Protein AF-A0AAP0BF00-F1 (afdb_monomer_lite)

Sequence (310 aa):
MTESSSHAECGDAAGESGDDALKCLSFFRDHPQDGELEIQQLDEEVCALRVTIQDLLSQSAELDHKRSDLSHESHLLHSMINDKRGRVTVQKLIEFQEQLKDLERRESGLESKLLICEEEFSNLSGSKSGSVDLDIHLSDSINKFHSLKMKLSAKMRASFSLRCQLNDAPVQTELIQYEKRFSELYAQIQEKHRLTRRYYATYNALLEIKELMLKEASLLNSINLQFKDAMTTPSGQSKLLDTMEVILKGTKQKLEKTKQDLLVEQKVLNSFEEKHAIEVAAERHFPILLKTFQDACAEYDRLREVTLST

Structure (mmCIF, N/CA/C/O backbone):
data_AF-A0AAP0BF00-F1
#
_entry.id   AF-A0AAP0BF00-F1
#
loop_
_atom_site.group_PDB
_atom_site.id
_atom_site.type_symbol
_atom_site.label_atom_id
_atom_site.label_alt_id
_atom_site.label_comp_id
_atom_site.label_asym_id
_atom_site.label_entity_id
_atom_site.label_seq_id
_atom_site.pdbx_PDB_ins_code
_atom_site.Cartn_x
_atom_site.Cartn_y
_atom_site.Cartn_z
_atom_site.occupancy
_atom_site.B_iso_or_equiv
_atom_site.auth_seq_id
_atom_site.auth_comp_id
_atom_site.auth_asym_id
_atom_site.auth_atom_id
_atom_site.pdbx_PDB_model_num
ATOM 1 N N . MET A 1 1 ? -39.448 -40.016 -36.104 1.00 42.81 1 MET A N 1
ATOM 2 C CA . MET A 1 1 ? -39.544 -40.970 -34.978 1.00 42.81 1 MET A CA 1
ATOM 3 C C . MET A 1 1 ? -38.127 -41.111 -34.454 1.00 42.81 1 MET A C 1
ATOM 5 O O . MET A 1 1 ? -37.321 -41.701 -35.147 1.00 42.81 1 MET A O 1
ATOM 9 N N . THR A 1 2 ? -37.692 -40.413 -33.416 1.00 39.28 2 THR A N 1
ATOM 10 C CA . THR A 1 2 ? -38.268 -40.300 -32.070 1.00 39.28 2 THR A CA 1
ATOM 11 C C . THR A 1 2 ? -37.933 -38.938 -31.454 1.00 39.28 2 THR A C 1
ATOM 13 O O . THR A 1 2 ? -36.799 -38.478 -31.550 1.00 39.28 2 THR A O 1
ATOM 16 N N . GLU A 1 3 ? -38.938 -38.315 -30.843 1.00 37.38 3 GLU A N 1
ATOM 17 C CA . GLU A 1 3 ? -38.839 -37.115 -30.008 1.00 37.38 3 GLU A CA 1
ATOM 18 C C . GLU A 1 3 ? -38.275 -37.475 -28.627 1.00 37.38 3 GLU A C 1
ATOM 20 O O . GLU A 1 3 ? -38.643 -38.509 -28.070 1.00 37.38 3 GLU A O 1
ATOM 25 N N . SER A 1 4 ? -37.460 -36.589 -28.051 1.00 42.53 4 SER A N 1
ATOM 26 C CA . SER A 1 4 ? -37.195 -36.555 -26.610 1.00 42.53 4 SER A CA 1
ATOM 27 C C . SER A 1 4 ? -37.362 -35.122 -26.119 1.00 42.53 4 SER A C 1
ATOM 29 O O . SER A 1 4 ? -36.574 -34.235 -26.439 1.00 42.53 4 SER A O 1
ATOM 31 N N . SER A 1 5 ? -38.450 -34.932 -25.380 1.00 41.47 5 SER A N 1
ATOM 32 C CA . SER A 1 5 ? -38.837 -33.741 -24.633 1.00 41.47 5 SER A CA 1
ATOM 33 C C . SER A 1 5 ? -38.096 -33.705 -23.294 1.00 41.47 5 SER A C 1
ATOM 35 O O . SER A 1 5 ? -38.047 -34.718 -22.596 1.00 41.47 5 SER A O 1
ATOM 37 N N . SER A 1 6 ? -37.572 -32.544 -22.904 1.00 41.97 6 SER A N 1
ATOM 38 C CA . SER A 1 6 ? -37.281 -32.247 -21.499 1.00 41.97 6 SER A CA 1
ATOM 39 C C . SER A 1 6 ? -37.532 -30.767 -21.217 1.00 41.97 6 SER A C 1
ATOM 41 O O . SER A 1 6 ? -36.741 -29.899 -21.586 1.00 41.97 6 SER A O 1
ATOM 43 N N . HIS A 1 7 ? -38.673 -30.518 -20.577 1.00 38.72 7 HIS A N 1
ATOM 44 C CA . HIS A 1 7 ? -39.034 -29.289 -19.880 1.00 38.72 7 HIS A CA 1
ATOM 45 C C . HIS A 1 7 ? -37.962 -28.910 -18.847 1.00 38.72 7 HIS A C 1
ATOM 47 O O . HIS A 1 7 ? -37.565 -29.751 -18.044 1.00 38.72 7 HIS A O 1
ATOM 53 N N . ALA A 1 8 ? -37.570 -27.636 -18.818 1.00 38.69 8 ALA A N 1
ATOM 54 C CA . ALA A 1 8 ? -36.942 -27.011 -17.659 1.00 38.69 8 ALA A CA 1
ATOM 55 C C . ALA A 1 8 ? -37.862 -25.882 -17.174 1.00 38.69 8 ALA A C 1
ATOM 57 O O . ALA A 1 8 ? -38.206 -24.979 -17.938 1.00 38.69 8 ALA A O 1
ATOM 58 N N . GLU A 1 9 ? -38.311 -26.001 -15.927 1.00 36.69 9 GLU A N 1
ATOM 59 C CA . GLU A 1 9 ? -39.084 -25.002 -15.194 1.00 36.69 9 GLU A CA 1
ATOM 60 C C . GLU A 1 9 ? -38.272 -23.714 -15.013 1.00 36.69 9 GLU A C 1
ATOM 62 O O . GLU A 1 9 ? -37.107 -23.739 -14.617 1.00 36.69 9 GLU A O 1
ATOM 67 N N . CYS A 1 10 ? -38.909 -22.578 -15.295 1.00 33.94 10 CYS A N 1
ATOM 68 C CA . CYS A 1 10 ? -38.402 -21.249 -14.987 1.00 33.94 10 CYS A CA 1
ATOM 69 C C . CYS A 1 10 ? -38.924 -20.863 -13.596 1.00 33.94 10 CYS A C 1
ATOM 71 O O . CYS A 1 10 ? -40.126 -20.674 -13.419 1.00 33.94 10 CYS A O 1
ATOM 73 N N . GLY A 1 11 ? -38.030 -20.822 -12.606 1.00 39.00 11 GLY A N 1
ATOM 74 C CA . GLY A 1 11 ? -38.319 -20.334 -11.259 1.00 39.00 11 GLY A CA 1
ATOM 75 C C . GLY A 1 11 ? -38.151 -18.818 -11.185 1.00 39.00 11 GLY A C 1
ATOM 76 O O . GLY A 1 11 ? -37.065 -18.300 -11.437 1.00 39.00 11 GLY A O 1
ATOM 77 N N . ASP A 1 12 ? -39.243 -18.140 -10.842 1.00 43.09 12 ASP A N 1
ATOM 78 C CA . ASP A 1 12 ? -39.348 -16.708 -10.563 1.00 43.09 12 ASP A CA 1
ATOM 79 C C . ASP A 1 12 ? -38.448 -16.300 -9.381 1.00 43.09 12 ASP A C 1
ATOM 81 O O . ASP A 1 12 ? -38.603 -16.801 -8.267 1.00 43.09 12 ASP A O 1
ATOM 85 N N . ALA A 1 13 ? -37.534 -15.355 -9.608 1.00 41.66 13 ALA A N 1
ATOM 86 C CA . ALA A 1 13 ? -36.727 -14.704 -8.574 1.00 41.66 13 ALA A CA 1
ATOM 87 C C . ALA A 1 13 ? -36.765 -13.179 -8.769 1.00 41.66 13 ALA A C 1
ATOM 89 O O . ALA A 1 13 ? -35.751 -12.522 -8.984 1.00 41.66 13 ALA A O 1
ATOM 90 N N . ALA A 1 14 ? -37.970 -12.611 -8.730 1.00 43.84 14 ALA A N 1
ATOM 91 C CA . ALA A 1 14 ? -38.208 -11.171 -8.755 1.00 43.84 14 ALA A CA 1
ATOM 92 C C . ALA A 1 14 ? -38.974 -10.761 -7.486 1.00 43.84 14 ALA A C 1
ATOM 94 O O . ALA A 1 14 ? -40.157 -10.441 -7.540 1.00 43.84 14 ALA A O 1
ATOM 95 N N . GLY A 1 15 ? -38.321 -10.838 -6.321 1.00 47.47 15 GLY A N 1
ATOM 96 C CA . GLY A 1 15 ? -38.974 -10.550 -5.034 1.00 47.47 15 GLY A CA 1
ATOM 97 C C . GLY A 1 15 ? -38.166 -9.733 -4.024 1.00 47.47 15 GLY A C 1
ATOM 98 O O . GLY A 1 15 ? -38.766 -9.021 -3.227 1.00 47.47 15 GLY A O 1
ATOM 99 N N . GLU A 1 16 ? -36.832 -9.768 -4.052 1.00 45.31 16 GLU A N 1
ATOM 100 C CA . GLU A 1 16 ? -36.037 -9.258 -2.915 1.00 45.31 16 GLU A CA 1
ATOM 101 C C . GLU A 1 16 ? -35.351 -7.903 -3.153 1.00 45.31 16 GLU A C 1
ATOM 103 O O . GLU A 1 16 ? -34.872 -7.280 -2.213 1.00 45.31 16 GLU A O 1
ATOM 108 N N . SER A 1 17 ? -35.369 -7.365 -4.376 1.00 51.03 17 SER A N 1
ATOM 109 C CA . SER A 1 17 ? -34.645 -6.116 -4.677 1.00 51.03 17 SER A CA 1
ATOM 110 C C . SER A 1 17 ? -35.305 -4.842 -4.118 1.00 51.03 17 SER A C 1
ATOM 112 O O . SER A 1 17 ? -34.665 -3.791 -4.099 1.00 51.03 17 SER A O 1
ATOM 114 N N . GLY A 1 18 ? -36.578 -4.894 -3.708 1.00 50.59 18 GLY A N 1
ATOM 115 C CA . GLY A 1 18 ? -37.332 -3.711 -3.266 1.00 50.59 18 GLY A CA 1
ATOM 116 C C . GLY A 1 18 ? -37.158 -3.353 -1.786 1.00 50.59 18 GLY A C 1
ATOM 117 O O . GLY A 1 18 ? -37.251 -2.179 -1.428 1.00 50.59 18 GLY A O 1
ATOM 118 N N . ASP A 1 19 ? -36.887 -4.343 -0.932 1.00 50.69 19 ASP A N 1
ATOM 119 C CA . ASP A 1 19 ? -36.910 -4.178 0.530 1.00 50.69 19 ASP A CA 1
ATOM 120 C C . ASP A 1 19 ? -35.568 -3.653 1.080 1.00 50.69 19 ASP A C 1
ATOM 122 O O . ASP A 1 19 ? -35.532 -2.839 2.006 1.00 50.69 19 ASP A O 1
ATOM 126 N N . ASP A 1 20 ? -34.455 -4.000 0.426 1.00 53.00 20 ASP A N 1
ATOM 127 C CA . ASP A 1 20 ? -33.124 -3.472 0.754 1.00 53.00 20 ASP A CA 1
ATOM 128 C C . ASP A 1 20 ? -32.965 -1.992 0.370 1.00 53.00 20 ASP A C 1
ATOM 130 O O . ASP A 1 20 ? -32.358 -1.212 1.110 1.00 53.00 20 ASP A O 1
ATOM 134 N N . ALA A 1 21 ? -33.597 -1.558 -0.726 1.00 52.75 21 ALA A N 1
ATOM 135 C CA . ALA A 1 21 ? -33.625 -0.147 -1.113 1.00 52.75 21 ALA A CA 1
ATOM 136 C C . ALA A 1 21 ? -34.401 0.711 -0.094 1.00 52.75 21 ALA A C 1
ATOM 138 O O . ALA A 1 21 ? -33.984 1.825 0.239 1.00 52.75 21 ALA A O 1
ATOM 139 N N . LEU A 1 22 ? -35.502 0.181 0.455 1.00 53.78 22 LEU A N 1
ATOM 140 C CA . LEU A 1 22 ? -36.297 0.842 1.495 1.00 53.78 22 LEU A CA 1
ATOM 141 C C . LEU A 1 22 ? -35.562 0.902 2.843 1.00 53.78 22 LEU A C 1
ATOM 143 O O . LEU A 1 22 ? -35.654 1.913 3.544 1.00 53.78 22 LEU A O 1
ATOM 147 N N . LYS A 1 23 ? -34.772 -0.125 3.176 1.00 58.25 23 LYS A N 1
ATOM 148 C CA . LYS A 1 23 ? -33.901 -0.139 4.361 1.00 58.25 23 LYS A CA 1
ATOM 149 C C . LYS A 1 23 ? -32.783 0.895 4.279 1.00 58.25 23 LYS A C 1
ATOM 151 O O . LYS A 1 23 ? -32.603 1.651 5.236 1.00 58.25 23 LYS A O 1
ATOM 156 N N . CYS A 1 24 ? -32.106 1.011 3.137 1.00 54.94 24 CYS A N 1
ATOM 157 C CA . CYS A 1 24 ? -31.119 2.071 2.910 1.00 54.94 24 CYS A CA 1
ATOM 158 C C . CYS A 1 24 ? -31.743 3.468 3.050 1.00 54.94 24 CYS A C 1
ATOM 160 O O . CYS A 1 24 ? -31.195 4.321 3.745 1.00 54.94 24 CYS A O 1
ATOM 162 N N . LEU A 1 25 ? -32.932 3.689 2.479 1.00 52.59 25 LEU A N 1
ATOM 163 C CA . LEU A 1 25 ? -33.640 4.972 2.581 1.00 52.59 25 LEU A CA 1
ATOM 164 C C . LEU A 1 25 ? -34.097 5.318 4.010 1.00 52.59 25 LEU A C 1
ATOM 166 O O . LEU A 1 25 ? -34.260 6.498 4.327 1.00 52.59 25 LEU A O 1
ATOM 170 N N . SER A 1 26 ? -34.318 4.319 4.871 1.00 52.81 26 SER A N 1
ATOM 171 C CA . SER A 1 26 ? -34.651 4.533 6.287 1.00 52.81 26 SER A CA 1
ATOM 172 C C . SER A 1 26 ? -33.432 4.902 7.141 1.00 52.81 26 SER A C 1
ATOM 174 O O . SER A 1 26 ? -33.551 5.735 8.031 1.00 52.81 26 SER A O 1
ATOM 176 N N . PHE A 1 27 ? -32.245 4.386 6.808 1.00 53.31 27 PHE A N 1
ATOM 177 C CA . PHE A 1 27 ? -30.992 4.700 7.505 1.00 53.31 27 PHE A CA 1
ATOM 178 C C . PHE A 1 27 ? -30.530 6.148 7.262 1.00 53.31 27 PHE A C 1
ATOM 180 O O . PHE A 1 27 ? -30.177 6.856 8.203 1.00 53.31 27 PHE A O 1
ATOM 187 N N . PHE A 1 28 ? -30.651 6.643 6.024 1.00 48.94 28 PHE A N 1
ATOM 188 C CA . PHE A 1 28 ? -30.359 8.048 5.691 1.00 48.94 28 PHE A CA 1
ATOM 189 C C . PHE A 1 28 ? -31.325 9.056 6.339 1.00 48.94 28 PHE A C 1
ATOM 191 O O . PHE A 1 28 ? -31.022 10.245 6.413 1.00 48.94 28 PHE A O 1
ATOM 198 N N . ARG A 1 29 ? -32.491 8.600 6.818 1.00 53.12 29 ARG A N 1
ATOM 199 C CA . ARG A 1 29 ? -33.514 9.453 7.441 1.00 53.12 29 ARG A CA 1
ATOM 200 C C . ARG A 1 29 ? -33.214 9.787 8.904 1.00 53.12 29 ARG A C 1
ATOM 202 O O . ARG A 1 29 ? -33.619 10.853 9.358 1.00 53.12 29 ARG A O 1
ATOM 209 N N . ASP A 1 30 ? -32.503 8.907 9.611 1.00 51.78 30 ASP A N 1
ATOM 210 C CA . ASP A 1 30 ? -32.262 9.031 11.053 1.00 51.78 30 ASP A CA 1
ATOM 211 C C . ASP A 1 30 ? -30.901 9.676 11.393 1.00 51.78 30 ASP A C 1
ATOM 213 O O . ASP A 1 30 ? -30.758 10.243 12.479 1.00 51.78 30 ASP A O 1
ATOM 217 N N . HIS A 1 31 ? -29.926 9.678 10.469 1.00 51.06 31 HIS A N 1
ATOM 218 C CA . HIS A 1 31 ? -28.601 10.317 10.615 1.00 51.06 31 HIS A CA 1
ATOM 219 C C . HIS A 1 31 ? -28.195 11.125 9.361 1.00 51.06 31 HIS A C 1
ATOM 221 O O . HIS A 1 31 ? -27.301 10.720 8.619 1.00 51.06 31 HIS A O 1
ATOM 227 N N . PRO A 1 32 ? -28.824 12.289 9.109 1.00 52.56 32 PRO A N 1
ATOM 228 C CA . PRO A 1 32 ? -28.557 13.080 7.905 1.00 52.56 32 PRO A CA 1
ATOM 229 C C . PRO A 1 32 ? -27.140 13.679 7.870 1.00 52.56 32 PRO A C 1
ATOM 231 O O . PRO A 1 32 ? -26.574 13.809 6.796 1.00 52.56 32 PRO A O 1
ATOM 234 N N . GLN A 1 33 ? -26.537 13.989 9.025 1.00 53.41 33 GLN A N 1
ATOM 235 C CA . GLN A 1 33 ? -25.236 14.676 9.099 1.00 53.41 33 GLN A CA 1
ATOM 236 C C . GLN A 1 33 ? -24.023 13.762 8.854 1.00 53.41 33 GLN A C 1
ATOM 238 O O . GLN A 1 33 ? -23.069 14.204 8.222 1.00 53.41 33 GLN A O 1
ATOM 243 N N . ASP A 1 34 ? -24.059 12.504 9.309 1.00 51.34 34 ASP A N 1
ATOM 244 C CA . ASP A 1 34 ? -22.964 11.543 9.076 1.00 51.34 34 ASP A CA 1
ATOM 245 C C . ASP A 1 34 ? -23.013 10.977 7.648 1.00 51.34 34 ASP A C 1
ATOM 247 O O . ASP A 1 34 ? -21.979 10.860 6.996 1.00 51.34 34 ASP A O 1
ATOM 251 N N . GLY A 1 35 ? -24.216 10.726 7.114 1.00 54.41 35 GLY A N 1
ATOM 252 C CA . GLY A 1 35 ? -24.390 10.325 5.716 1.00 54.41 35 GLY A CA 1
ATOM 253 C C . GLY A 1 35 ? -24.013 11.431 4.726 1.00 54.41 35 GLY A C 1
ATOM 254 O O . GLY A 1 35 ? -23.414 11.141 3.696 1.00 54.41 35 GLY A O 1
ATOM 255 N N . GLU A 1 36 ? -24.305 12.701 5.032 1.00 59.22 36 GLU A N 1
ATOM 256 C CA . GLU A 1 36 ? -23.878 13.839 4.202 1.00 59.22 36 GLU A CA 1
ATOM 257 C C . GLU A 1 36 ? -22.354 14.014 4.181 1.00 59.22 36 GLU A C 1
ATOM 259 O O . GLU A 1 36 ? -21.808 14.322 3.124 1.00 59.22 36 GLU A O 1
ATOM 264 N N . LEU A 1 37 ? -21.660 13.786 5.303 1.00 61.06 37 LEU A N 1
ATOM 265 C CA . LEU A 1 37 ? -20.198 13.901 5.373 1.00 61.06 37 LEU A CA 1
ATOM 266 C C . LEU A 1 37 ? -19.488 12.783 4.600 1.00 61.06 37 LEU A C 1
ATOM 268 O O . LEU A 1 37 ? -18.504 13.033 3.907 1.00 61.06 37 LEU A O 1
ATOM 272 N N . GLU A 1 38 ? -19.993 11.556 4.705 1.00 66.62 38 GLU A N 1
ATOM 273 C CA . GLU A 1 38 ? -19.425 10.384 4.033 1.00 66.62 38 GLU A CA 1
ATOM 274 C C . GLU A 1 38 ? -19.719 10.412 2.523 1.00 66.62 38 GLU A C 1
ATOM 276 O O . GLU A 1 38 ? -18.852 10.094 1.709 1.00 66.62 38 GLU A O 1
ATOM 281 N N . ILE A 1 39 ? -20.899 10.913 2.130 1.00 69.88 39 ILE A N 1
ATOM 282 C CA . ILE A 1 39 ? -21.216 11.225 0.730 1.00 69.88 39 ILE A CA 1
ATOM 283 C C . ILE A 1 39 ? -20.311 12.348 0.212 1.00 69.88 39 ILE A C 1
ATOM 285 O O . ILE A 1 39 ? -19.789 12.213 -0.887 1.00 69.88 39 ILE A O 1
ATOM 289 N N . GLN A 1 40 ? -20.072 13.420 0.976 1.00 72.50 40 GLN A N 1
ATOM 290 C CA . GLN A 1 40 ? -19.173 14.506 0.558 1.00 72.50 40 GLN A CA 1
ATOM 291 C C . GLN A 1 40 ? -17.727 14.035 0.366 1.00 72.50 40 GLN A C 1
ATOM 293 O O . GLN A 1 40 ? -17.093 14.426 -0.611 1.00 72.50 40 GLN A O 1
ATOM 298 N N . GLN A 1 41 ? -17.219 13.170 1.247 1.00 77.19 41 GLN A N 1
ATOM 299 C CA . GLN A 1 41 ? -15.877 12.596 1.108 1.00 77.19 41 GLN A CA 1
ATOM 300 C C . GLN A 1 41 ? -15.766 11.676 -0.110 1.00 77.19 41 GLN A C 1
ATOM 302 O O . GLN A 1 41 ? -14.806 11.778 -0.873 1.00 77.19 41 GLN A O 1
ATOM 307 N N . LEU A 1 42 ? -16.763 10.817 -0.340 1.00 78.62 42 LEU A N 1
ATOM 308 C CA . LEU A 1 42 ? -16.808 9.974 -1.535 1.00 78.62 42 LEU A CA 1
ATOM 309 C C . LEU A 1 42 ? -16.940 10.805 -2.818 1.00 78.62 42 LEU A C 1
ATOM 311 O O . LEU A 1 42 ? -16.323 10.465 -3.825 1.00 78.62 42 LEU A O 1
ATOM 315 N N . ASP A 1 43 ? -17.699 11.901 -2.798 1.00 80.69 43 ASP A N 1
ATOM 316 C CA . ASP A 1 43 ? -17.869 12.774 -3.963 1.00 80.69 43 ASP A CA 1
ATOM 317 C C . ASP A 1 43 ? -16.589 13.578 -4.260 1.00 80.69 43 ASP A C 1
ATOM 319 O O . ASP A 1 43 ? -16.223 13.749 -5.427 1.00 80.69 43 ASP A O 1
ATOM 323 N N . GLU A 1 44 ? -15.839 13.985 -3.227 1.00 85.12 44 GLU A N 1
ATOM 324 C CA . GLU A 1 44 ? -14.492 14.556 -3.367 1.00 85.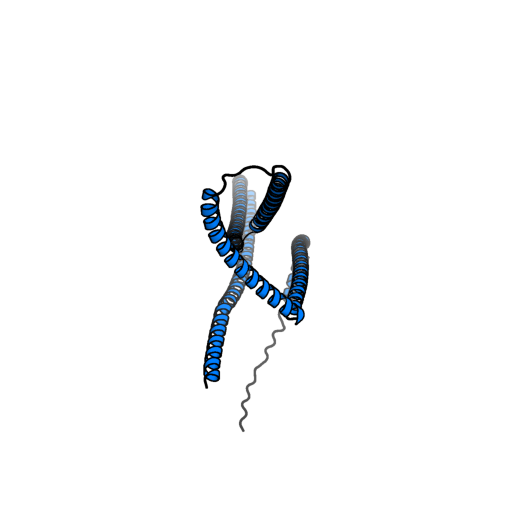12 44 GLU A CA 1
ATOM 325 C C . GLU A 1 44 ? -13.495 13.543 -3.945 1.00 85.12 44 GLU A C 1
ATOM 327 O O . GLU A 1 44 ? -12.762 13.874 -4.882 1.00 85.12 44 GLU A O 1
ATOM 332 N N . GLU A 1 45 ? -13.488 12.298 -3.459 1.00 85.12 45 GLU A N 1
ATOM 333 C CA . GLU A 1 45 ? -12.617 11.240 -3.985 1.00 85.12 45 GLU A CA 1
ATOM 334 C C . GLU A 1 45 ? -12.965 10.876 -5.434 1.00 85.12 45 GLU A C 1
ATOM 336 O O . GLU A 1 45 ? -12.073 10.749 -6.278 1.00 85.12 45 GLU A O 1
ATOM 341 N N . VAL A 1 46 ? -14.254 10.772 -5.765 1.00 88.00 46 VAL A N 1
ATOM 342 C CA . VAL A 1 46 ? -14.729 10.525 -7.134 1.00 88.00 46 VAL A CA 1
ATOM 343 C C . VAL A 1 46 ? -14.397 11.704 -8.048 1.00 88.00 46 VAL A C 1
ATOM 345 O O . VAL A 1 46 ? -14.011 11.489 -9.199 1.00 88.00 46 VAL A O 1
ATOM 348 N N . CYS A 1 47 ? -14.494 12.946 -7.568 1.00 89.94 47 CYS A N 1
ATOM 349 C CA . CYS A 1 47 ? -14.058 14.119 -8.324 1.00 89.94 47 CYS A CA 1
ATOM 350 C C . CYS A 1 47 ? -12.543 14.108 -8.566 1.00 89.94 47 CYS A C 1
ATOM 352 O O . CYS A 1 47 ? -12.111 14.337 -9.697 1.00 89.94 47 CYS A O 1
ATOM 354 N N . ALA A 1 48 ? -11.736 13.769 -7.558 1.00 88.00 48 ALA A N 1
ATOM 355 C CA . ALA A 1 48 ? -10.284 13.667 -7.688 1.00 88.00 48 ALA A CA 1
ATOM 356 C C . ALA A 1 48 ? -9.863 12.555 -8.668 1.00 88.00 48 ALA A C 1
ATOM 358 O O . ALA A 1 48 ? -9.021 12.771 -9.547 1.00 88.00 48 ALA A O 1
ATOM 359 N N . LEU A 1 49 ? -10.494 11.380 -8.586 1.00 88.38 49 LEU A N 1
ATOM 360 C CA . LEU A 1 49 ? -10.292 10.276 -9.529 1.00 88.38 49 LEU A CA 1
ATOM 361 C C . LEU A 1 49 ? -10.722 10.654 -10.948 1.00 88.38 49 LEU A C 1
ATOM 363 O O . LEU A 1 49 ? -10.007 10.351 -11.900 1.00 88.38 49 LEU A O 1
ATOM 367 N N . ARG A 1 50 ? -11.844 11.363 -11.109 1.00 94.12 50 ARG A N 1
ATOM 368 C CA . ARG A 1 50 ? -12.331 11.827 -12.417 1.00 94.12 50 ARG A CA 1
ATOM 369 C C . ARG A 1 50 ? -11.359 12.798 -13.079 1.00 94.12 50 ARG A C 1
ATOM 371 O O . ARG A 1 50 ? -11.098 12.651 -14.268 1.00 94.12 50 A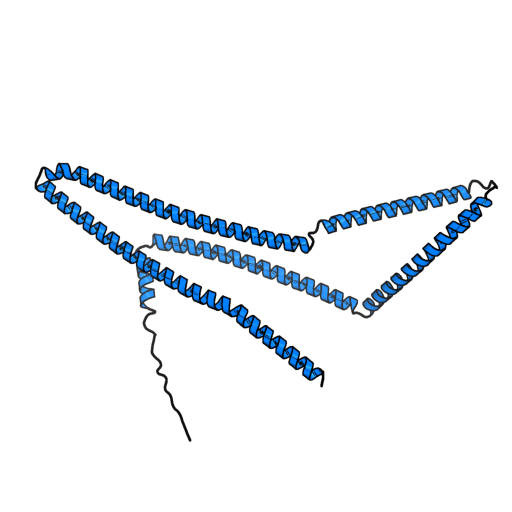RG A O 1
ATOM 378 N N . VAL A 1 51 ? -10.804 13.748 -12.323 1.00 92.75 51 VAL A N 1
ATOM 379 C CA . VAL A 1 51 ? -9.771 14.672 -12.825 1.00 92.75 51 VAL A CA 1
ATOM 380 C C . VAL A 1 51 ? -8.523 13.894 -13.237 1.00 92.75 51 VAL A C 1
ATOM 382 O O . VAL A 1 51 ? -8.023 14.080 -14.340 1.00 92.75 51 VAL A O 1
ATOM 385 N N . THR A 1 52 ? -8.088 12.940 -12.413 1.00 91.62 52 THR A N 1
ATOM 386 C CA . THR A 1 52 ? -6.911 12.111 -12.717 1.00 91.62 52 THR A CA 1
ATOM 387 C C . THR A 1 52 ? -7.116 11.266 -13.982 1.00 91.62 52 THR A C 1
ATOM 389 O O . THR A 1 52 ? -6.223 11.166 -14.820 1.00 91.62 52 THR A O 1
ATOM 392 N N . ILE A 1 53 ? -8.304 10.681 -14.164 1.00 89.25 53 ILE A N 1
ATOM 393 C CA . ILE A 1 53 ? -8.663 9.923 -15.372 1.00 89.25 53 ILE A CA 1
ATOM 394 C C . ILE A 1 53 ? -8.712 10.846 -16.598 1.00 89.25 53 ILE A C 1
ATOM 396 O O . ILE A 1 53 ? -8.221 10.468 -17.659 1.00 89.25 53 ILE A O 1
ATOM 400 N N . GLN A 1 54 ? -9.261 12.056 -16.466 1.00 93.69 54 GLN A N 1
ATOM 401 C CA . GLN A 1 54 ? -9.309 13.046 -17.546 1.00 93.69 54 GLN A CA 1
ATOM 402 C C . GLN A 1 54 ? -7.899 13.483 -17.982 1.00 93.69 54 GLN A C 1
ATOM 404 O O . GLN A 1 54 ? -7.635 13.599 -19.183 1.00 93.69 54 GLN A O 1
ATOM 409 N N . ASP A 1 55 ? -6.988 13.670 -17.027 1.00 91.88 55 ASP A N 1
ATOM 410 C CA . ASP A 1 55 ? -5.587 14.004 -17.291 1.00 91.88 55 ASP A CA 1
ATOM 411 C C . ASP A 1 55 ? -4.865 12.848 -17.995 1.00 91.88 55 ASP A C 1
ATOM 413 O O . ASP A 1 55 ? -4.210 13.060 -19.016 1.00 91.88 55 ASP A O 1
ATOM 417 N N . LEU A 1 56 ? -5.048 11.607 -17.525 1.00 91.44 56 LEU A N 1
ATOM 418 C CA . LEU A 1 56 ? -4.473 10.416 -18.161 1.00 91.44 56 LEU A CA 1
ATOM 419 C C . LEU A 1 56 ? -5.006 10.195 -19.585 1.00 91.44 56 LEU A C 1
ATOM 421 O O . LEU A 1 56 ? -4.236 9.849 -20.482 1.00 91.44 56 LEU A O 1
ATOM 425 N N . LEU A 1 57 ? -6.299 10.435 -19.822 1.00 93.56 57 LEU A N 1
ATOM 426 C CA . LEU A 1 57 ? -6.894 10.363 -21.160 1.00 93.56 57 LEU A CA 1
ATOM 427 C C . LEU A 1 57 ? -6.319 11.431 -22.096 1.00 93.56 57 LEU A C 1
ATOM 429 O O . LEU A 1 57 ? -6.000 11.130 -23.247 1.00 93.56 57 LEU A O 1
ATOM 433 N N . SER A 1 58 ? -6.138 12.656 -21.598 1.00 91.31 58 SER A N 1
ATOM 434 C CA . SER A 1 58 ? -5.532 13.750 -22.367 1.00 91.31 58 SER A CA 1
ATOM 435 C C . SER A 1 58 ? -4.077 13.427 -22.723 1.00 91.31 58 SER A C 1
ATOM 437 O O . SER A 1 58 ? -3.658 13.598 -23.867 1.00 91.31 58 SER A O 1
ATOM 439 N N . GLN A 1 59 ? -3.327 12.855 -21.779 1.00 93.62 59 GLN A N 1
ATOM 440 C CA . GLN A 1 59 ? -1.936 12.456 -21.981 1.00 93.62 59 GLN A CA 1
ATOM 441 C C . GLN A 1 59 ? -1.802 11.280 -22.966 1.00 93.62 59 GLN A C 1
ATOM 443 O O . GLN A 1 59 ? -0.906 11.280 -23.811 1.00 93.62 59 GLN A O 1
ATOM 448 N N . SER A 1 60 ? -2.720 10.308 -22.918 1.00 84.94 60 SER A N 1
ATOM 449 C CA . SER A 1 60 ? -2.782 9.216 -23.899 1.00 84.94 60 SER A CA 1
ATOM 450 C C . SER A 1 60 ? -3.066 9.742 -25.307 1.00 84.94 60 SER A C 1
ATOM 452 O O . SER A 1 60 ? -2.410 9.321 -26.258 1.00 84.94 60 SER A O 1
ATOM 454 N N . ALA A 1 61 ? -3.989 10.700 -25.447 1.00 93.50 61 ALA A N 1
ATOM 455 C CA . ALA A 1 61 ? -4.314 11.306 -26.737 1.00 93.50 61 ALA A CA 1
ATOM 456 C C . ALA A 1 61 ? -3.121 12.073 -27.340 1.00 93.50 61 ALA A C 1
ATOM 458 O O . ALA A 1 61 ? -2.853 11.960 -28.537 1.00 93.50 61 ALA A O 1
ATOM 459 N N . GLU A 1 62 ? -2.357 12.804 -26.520 1.00 92.62 62 GLU A N 1
ATOM 460 C CA . GLU A 1 62 ? -1.123 13.467 -26.963 1.00 92.62 62 GLU A CA 1
ATOM 461 C C . GLU A 1 62 ? -0.045 12.473 -27.417 1.00 92.62 62 GLU A C 1
ATOM 463 O O . GLU A 1 62 ? 0.654 12.715 -28.406 1.00 92.62 62 GLU A O 1
ATOM 468 N N . LEU A 1 63 ? 0.106 11.352 -26.706 1.00 90.56 63 LEU A N 1
ATOM 469 C CA . LEU A 1 63 ? 1.055 10.301 -27.073 1.00 90.56 63 LEU A CA 1
ATOM 470 C C . LEU A 1 63 ? 0.650 9.594 -28.368 1.00 90.56 63 LEU A C 1
ATOM 472 O O . LEU A 1 63 ? 1.509 9.348 -29.217 1.00 90.56 63 LEU A O 1
ATOM 476 N N . ASP A 1 64 ? -0.639 9.317 -28.558 1.00 89.94 64 ASP A N 1
ATOM 477 C CA . ASP A 1 64 ? -1.150 8.733 -29.798 1.00 89.94 64 ASP A CA 1
ATOM 478 C C . ASP A 1 64 ? -0.964 9.680 -30.991 1.00 89.94 64 ASP A C 1
ATOM 480 O O . ASP A 1 64 ? -0.569 9.228 -32.071 1.00 89.94 64 ASP A O 1
ATOM 484 N N . HIS A 1 65 ? -1.148 10.992 -30.799 1.00 93.81 65 HIS A N 1
ATOM 485 C CA . HIS A 1 65 ? -0.879 11.975 -31.849 1.00 93.81 65 HIS A CA 1
ATOM 486 C C . HIS A 1 65 ? 0.608 12.002 -32.231 1.00 93.81 65 HIS A C 1
ATOM 488 O O . HIS A 1 65 ? 0.934 11.867 -33.412 1.00 93.81 65 HIS A O 1
ATOM 494 N N . LYS A 1 66 ? 1.517 12.058 -31.244 1.00 92.81 66 LYS A N 1
ATOM 495 C CA . LYS A 1 66 ? 2.973 11.999 -31.482 1.00 92.81 66 LYS A CA 1
ATOM 496 C C . LYS A 1 66 ? 3.395 10.698 -32.165 1.00 92.81 66 LYS A C 1
ATOM 498 O O . LYS A 1 66 ? 4.246 10.718 -33.054 1.00 92.81 66 LYS A O 1
ATOM 503 N N . ARG A 1 67 ? 2.800 9.562 -31.782 1.00 92.00 67 ARG A N 1
ATOM 504 C CA . ARG A 1 67 ? 3.052 8.265 -32.431 1.00 92.00 67 ARG A CA 1
ATOM 505 C C . ARG A 1 67 ? 2.628 8.294 -33.896 1.00 92.00 67 ARG A C 1
ATOM 507 O O . ARG A 1 67 ? 3.362 7.792 -34.745 1.00 92.00 67 ARG A O 1
ATOM 514 N N . SER A 1 68 ? 1.462 8.868 -34.191 1.00 91.31 68 SER A N 1
ATOM 515 C CA . SER A 1 68 ? 0.962 9.004 -35.560 1.00 91.31 68 SER A CA 1
ATOM 516 C C . SER A 1 68 ? 1.880 9.886 -36.413 1.00 91.31 68 SER A C 1
ATOM 518 O O . SER A 1 68 ? 2.211 9.506 -37.535 1.00 91.31 68 SER A O 1
ATOM 520 N N . ASP A 1 69 ? 2.355 11.008 -35.870 1.00 93.19 69 ASP A N 1
ATOM 521 C CA . ASP A 1 69 ? 3.244 11.932 -36.583 1.00 93.19 69 ASP A CA 1
ATOM 522 C C . ASP A 1 69 ? 4.601 11.285 -36.900 1.00 93.19 69 ASP A C 1
ATOM 524 O O . ASP A 1 69 ? 5.050 11.303 -38.048 1.00 93.19 69 ASP A O 1
ATOM 528 N N . LEU A 1 70 ? 5.218 10.619 -35.915 1.00 91.88 70 LEU A N 1
ATOM 529 C CA . LEU A 1 70 ? 6.474 9.883 -36.111 1.00 91.88 70 LEU A CA 1
ATOM 530 C C . LEU A 1 70 ? 6.315 8.719 -37.096 1.00 91.88 70 LEU A C 1
ATOM 532 O O . LEU A 1 70 ? 7.207 8.447 -37.902 1.00 91.88 70 LEU A O 1
ATOM 536 N N . SER A 1 71 ? 5.174 8.028 -37.055 1.00 91.19 71 SER A N 1
ATOM 537 C CA . SER A 1 71 ? 4.864 6.964 -38.010 1.00 91.19 71 SER A CA 1
ATOM 538 C C . SER A 1 71 ? 4.729 7.514 -39.432 1.00 91.19 71 SER A C 1
ATOM 540 O O . SER A 1 71 ? 5.268 6.920 -40.370 1.00 91.19 71 SER A O 1
ATOM 542 N N . HIS A 1 72 ? 4.087 8.674 -39.595 1.00 93.38 72 HIS A N 1
ATOM 543 C CA . HIS A 1 72 ? 3.972 9.351 -40.882 1.00 93.38 72 HIS A CA 1
ATOM 544 C C . HIS A 1 72 ? 5.340 9.780 -41.431 1.00 93.38 72 HIS A C 1
ATOM 546 O O . HIS A 1 72 ? 5.641 9.511 -42.595 1.00 93.38 72 HIS A O 1
ATOM 552 N N . GLU A 1 73 ? 6.197 10.373 -40.596 1.00 91.81 73 GLU A N 1
ATOM 553 C CA . GLU A 1 73 ? 7.552 10.779 -40.986 1.00 91.81 73 GLU A CA 1
ATOM 554 C C . GLU A 1 73 ? 8.422 9.572 -41.369 1.00 91.81 73 GLU A C 1
ATOM 556 O O . GLU A 1 73 ? 9.080 9.579 -42.412 1.00 91.81 73 GLU A O 1
ATOM 561 N N . SER A 1 74 ? 8.364 8.488 -40.589 1.00 84.25 74 SER A N 1
ATOM 562 C CA . SER A 1 74 ? 9.067 7.239 -40.899 1.00 84.25 74 SER A CA 1
ATOM 563 C C . SER A 1 74 ? 8.613 6.649 -42.239 1.00 84.25 74 SER A C 1
ATOM 565 O O . SER A 1 74 ? 9.442 6.267 -43.070 1.00 84.25 74 SER A O 1
ATOM 567 N N . HIS A 1 75 ? 7.303 6.646 -42.502 1.00 89.06 75 HIS A N 1
ATOM 568 C CA . HIS A 1 75 ? 6.752 6.180 -43.771 1.00 89.06 75 HIS A CA 1
ATOM 569 C C . HIS A 1 75 ? 7.153 7.091 -44.945 1.00 89.06 75 HIS A C 1
ATOM 571 O O . HIS A 1 75 ? 7.448 6.599 -46.037 1.00 89.06 75 HIS A O 1
ATOM 577 N N . LEU A 1 76 ? 7.212 8.412 -44.739 1.00 88.19 76 LEU A N 1
ATOM 578 C CA . LEU A 1 76 ? 7.671 9.370 -45.746 1.00 88.19 76 LEU A CA 1
ATOM 579 C C . LEU A 1 76 ? 9.149 9.141 -46.091 1.00 88.19 76 LEU A C 1
ATOM 581 O O . LEU A 1 76 ? 9.486 9.027 -47.269 1.00 88.19 76 LEU A O 1
ATOM 585 N N . LEU A 1 77 ? 10.014 8.982 -45.085 1.00 83.75 77 LEU A N 1
ATOM 586 C CA . LEU A 1 77 ? 11.432 8.663 -45.273 1.00 83.75 77 LEU A CA 1
ATOM 587 C C . LEU A 1 77 ? 11.619 7.322 -45.991 1.00 83.75 77 LEU A C 1
ATOM 589 O O . LEU A 1 77 ? 12.416 7.223 -46.924 1.00 83.75 77 LEU A O 1
ATOM 593 N N . HIS A 1 78 ? 10.846 6.301 -45.617 1.00 81.75 78 HIS A N 1
ATOM 594 C CA . HIS A 1 78 ? 10.904 4.994 -46.266 1.00 81.75 78 HIS A CA 1
ATOM 595 C C . HIS A 1 78 ? 10.441 5.058 -47.731 1.00 81.75 78 HIS A C 1
ATOM 597 O O . HIS A 1 78 ? 11.070 4.470 -48.612 1.00 81.75 78 HIS A O 1
ATOM 603 N N . SER A 1 79 ? 9.394 5.835 -48.016 1.00 78.94 79 SER A N 1
ATOM 604 C CA . SER A 1 79 ? 8.923 6.114 -49.377 1.00 78.94 79 SER A CA 1
ATOM 605 C C . SER A 1 79 ? 9.969 6.878 -50.199 1.00 78.94 79 SER A C 1
ATOM 607 O O . SER A 1 79 ? 10.235 6.516 -51.342 1.00 78.94 79 SER A O 1
ATOM 609 N N . MET A 1 80 ? 10.649 7.868 -49.610 1.00 76.12 80 MET A N 1
ATOM 610 C CA . MET A 1 80 ? 11.719 8.627 -50.270 1.00 76.12 80 MET A CA 1
ATOM 611 C C . MET A 1 80 ? 12.958 7.775 -50.575 1.00 76.12 80 MET A C 1
ATOM 613 O O . MET A 1 80 ? 13.571 7.943 -51.629 1.00 76.12 80 MET A O 1
ATOM 617 N N . ILE A 1 81 ? 13.323 6.845 -49.688 1.00 73.12 81 ILE A N 1
ATOM 618 C CA . ILE A 1 81 ? 14.426 5.897 -49.908 1.00 73.12 81 ILE A CA 1
ATOM 619 C C . ILE A 1 81 ? 14.058 4.884 -51.001 1.00 73.12 81 ILE A C 1
ATOM 621 O O . ILE A 1 81 ? 14.892 4.561 -51.849 1.00 73.12 81 ILE A O 1
ATOM 625 N N . ASN A 1 82 ? 12.806 4.419 -51.018 1.00 71.25 82 ASN A N 1
ATOM 626 C CA . ASN A 1 82 ? 12.295 3.472 -52.009 1.00 71.25 82 ASN A CA 1
ATOM 627 C C . ASN A 1 82 ? 11.867 4.120 -53.334 1.00 71.25 82 ASN A C 1
ATOM 629 O O . ASN A 1 82 ? 11.600 3.401 -54.306 1.00 71.25 82 ASN A O 1
ATOM 633 N N . ASP A 1 83 ? 11.831 5.447 -53.421 1.00 78.75 83 ASP A N 1
ATOM 634 C CA . ASP A 1 83 ? 11.683 6.135 -54.692 1.00 78.75 83 ASP A CA 1
ATOM 635 C C . ASP A 1 83 ? 12.936 5.916 -55.557 1.00 78.75 83 ASP A C 1
ATOM 637 O O . ASP A 1 83 ? 14.069 5.797 -55.077 1.00 78.75 83 ASP A O 1
ATOM 641 N N . LYS A 1 84 ? 12.743 5.847 -56.877 1.00 69.38 84 LYS A N 1
ATOM 642 C CA . LYS A 1 84 ? 13.808 5.535 -57.843 1.00 69.38 84 LYS A CA 1
ATOM 643 C C . LYS A 1 84 ? 14.986 6.507 -57.722 1.00 69.38 84 LYS A C 1
ATOM 645 O O . LYS A 1 84 ? 16.129 6.102 -57.913 1.00 69.38 84 LYS A O 1
ATOM 650 N N . ARG A 1 85 ? 14.725 7.769 -57.369 1.00 71.75 85 ARG A N 1
ATOM 651 C CA . ARG A 1 85 ? 15.751 8.799 -57.155 1.00 71.75 85 ARG A CA 1
ATOM 652 C C . ARG A 1 85 ? 16.535 8.592 -55.853 1.00 71.75 85 ARG A C 1
ATOM 654 O O . ARG A 1 85 ? 17.751 8.786 -55.852 1.00 71.75 85 ARG A O 1
ATOM 661 N N . GLY A 1 86 ? 15.868 8.173 -54.777 1.00 68.12 86 GLY A N 1
ATOM 662 C CA . GLY A 1 86 ? 16.491 7.859 -53.488 1.00 68.12 86 GLY A CA 1
ATOM 663 C C . GLY A 1 86 ? 17.459 6.685 -53.595 1.00 68.12 86 GLY A C 1
ATOM 664 O O . GLY A 1 86 ? 18.635 6.832 -53.265 1.00 68.12 86 GLY A O 1
ATOM 665 N N . ARG A 1 87 ? 17.018 5.571 -54.195 1.00 71.00 87 ARG A N 1
ATOM 666 C CA . ARG A 1 87 ? 17.881 4.399 -54.435 1.00 71.00 87 ARG A CA 1
ATOM 667 C C . ARG A 1 87 ? 19.116 4.718 -55.273 1.00 71.00 87 ARG A C 1
ATOM 669 O O . ARG A 1 87 ? 20.207 4.285 -54.927 1.00 71.00 87 ARG A O 1
ATOM 676 N N . VAL A 1 88 ? 18.975 5.514 -56.335 1.00 78.31 88 VAL A N 1
ATOM 677 C CA . VAL A 1 88 ? 20.121 5.938 -57.162 1.00 78.31 88 VAL A CA 1
ATOM 678 C C . VAL A 1 88 ? 21.091 6.819 -56.369 1.00 78.31 88 VAL A C 1
ATOM 680 O O . VAL A 1 88 ? 22.297 6.744 -56.579 1.00 78.31 88 VAL A O 1
ATOM 683 N N . THR A 1 89 ? 20.591 7.644 -55.449 1.00 75.31 89 THR A N 1
ATOM 684 C CA . THR A 1 89 ? 21.435 8.509 -54.610 1.00 75.31 89 THR A CA 1
ATOM 685 C C . THR A 1 89 ? 22.196 7.695 -53.563 1.00 75.31 89 THR A C 1
ATOM 687 O O . THR A 1 89 ? 23.393 7.904 -53.389 1.00 75.31 89 THR A O 1
ATOM 690 N N . VAL A 1 90 ? 21.535 6.722 -52.925 1.00 79.88 90 VAL A N 1
ATOM 691 C CA . VAL A 1 90 ? 22.169 5.780 -51.987 1.00 79.88 90 VAL A CA 1
ATOM 692 C C . VAL A 1 90 ? 23.206 4.912 -52.703 1.00 79.88 90 VAL A C 1
ATOM 694 O O . VAL A 1 90 ? 24.321 4.777 -52.211 1.00 79.88 90 VAL A O 1
ATOM 697 N N . GLN A 1 91 ? 22.894 4.408 -53.899 1.00 80.75 91 GLN A N 1
ATOM 698 C CA . GLN A 1 91 ? 23.838 3.625 -54.700 1.00 80.75 91 GLN A CA 1
ATOM 699 C C . GLN A 1 91 ? 25.083 4.442 -55.077 1.00 80.75 91 GLN A C 1
ATOM 701 O O . GLN A 1 91 ? 26.201 3.969 -54.906 1.00 80.75 91 GLN A O 1
ATOM 706 N N . LYS A 1 92 ? 24.908 5.702 -55.498 1.00 84.25 92 LYS A N 1
ATOM 707 C CA . LYS A 1 92 ? 26.029 6.615 -55.777 1.00 84.25 92 LYS A CA 1
ATOM 708 C C . LYS A 1 92 ? 26.866 6.921 -54.537 1.00 84.25 92 LYS A C 1
ATOM 710 O O . LYS A 1 92 ? 28.077 7.060 -54.643 1.00 84.25 92 LYS A O 1
ATOM 715 N N . LEU A 1 93 ? 26.241 7.047 -53.366 1.00 83.38 93 LEU A N 1
ATOM 716 C CA . LEU A 1 93 ? 26.955 7.246 -52.101 1.00 83.38 93 LEU A CA 1
ATOM 717 C C . LEU A 1 93 ? 27.803 6.024 -51.730 1.00 83.38 93 LEU A C 1
ATOM 719 O O . LEU A 1 93 ? 28.934 6.197 -51.285 1.00 83.38 93 LEU A O 1
ATOM 723 N N . ILE A 1 94 ? 27.289 4.813 -51.959 1.00 84.81 94 ILE A N 1
ATOM 724 C CA . ILE A 1 94 ? 28.037 3.563 -51.763 1.00 84.81 94 ILE A CA 1
ATOM 725 C C . ILE A 1 94 ? 29.225 3.495 -52.735 1.00 84.81 94 ILE A C 1
ATOM 727 O O . ILE A 1 94 ? 30.349 3.251 -52.304 1.00 84.81 94 ILE A O 1
ATOM 731 N N . GLU A 1 95 ? 29.011 3.810 -54.016 1.00 88.06 95 GLU A N 1
ATOM 732 C CA . GLU A 1 95 ? 30.086 3.878 -55.019 1.00 88.06 95 GLU A CA 1
ATOM 733 C C . GLU A 1 95 ? 31.155 4.918 -54.644 1.00 88.06 95 GLU A C 1
ATOM 735 O O . GLU A 1 95 ? 32.352 4.642 -54.725 1.00 88.06 95 GLU A O 1
ATOM 740 N N . PHE A 1 96 ? 30.755 6.104 -54.171 1.00 86.38 96 PHE A N 1
ATOM 741 C CA . PHE A 1 96 ? 31.705 7.111 -53.690 1.00 86.38 96 PHE A CA 1
ATOM 742 C C . PHE A 1 96 ? 32.467 6.656 -52.443 1.00 86.38 96 PHE A C 1
ATOM 744 O O . PHE A 1 96 ? 33.645 6.983 -52.292 1.00 86.38 96 PHE A O 1
ATOM 751 N N . GLN A 1 97 ? 31.831 5.890 -51.556 1.00 85.06 97 GLN A N 1
ATOM 752 C CA . GLN A 1 97 ? 32.487 5.337 -50.376 1.00 85.06 97 GLN A CA 1
ATOM 753 C C . GLN A 1 97 ? 33.546 4.289 -50.750 1.00 85.06 97 GLN A C 1
ATOM 755 O O . GLN A 1 97 ? 34.610 4.248 -50.131 1.00 85.06 97 GLN A O 1
ATOM 760 N N . GLU A 1 98 ? 33.293 3.464 -51.765 1.00 86.38 98 GLU A N 1
ATOM 761 C CA . GLU A 1 98 ? 34.289 2.526 -52.299 1.00 86.38 98 GLU A CA 1
ATOM 762 C C . GLU A 1 98 ? 35.448 3.258 -52.983 1.00 86.38 98 GLU A C 1
ATOM 764 O O . GLU A 1 98 ? 36.609 2.969 -52.686 1.00 86.38 98 GLU A O 1
ATOM 769 N N . GLN A 1 99 ? 35.156 4.283 -53.792 1.00 87.19 99 GLN A N 1
ATOM 770 C CA . GLN A 1 99 ? 36.183 5.121 -54.424 1.00 87.19 99 GLN A CA 1
ATOM 771 C C . GLN A 1 99 ? 37.081 5.828 -53.397 1.00 87.19 99 GLN A C 1
ATOM 773 O O . GLN A 1 99 ? 38.293 5.922 -53.594 1.00 87.19 99 GLN A O 1
ATOM 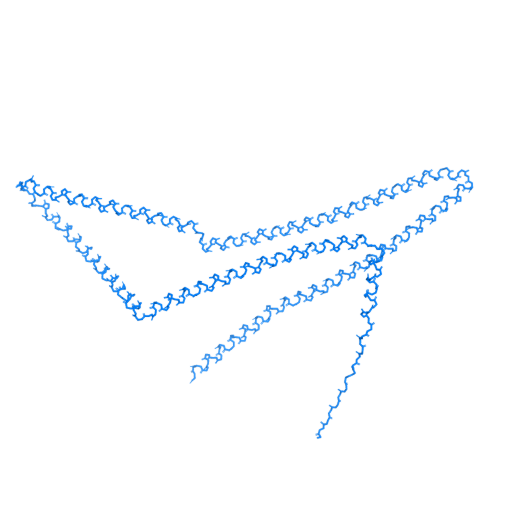778 N N . LEU A 1 100 ? 36.515 6.295 -52.280 1.00 82.25 100 LEU A N 1
ATOM 779 C CA . LEU A 1 100 ? 37.281 6.882 -51.177 1.00 82.25 100 LEU A CA 1
ATOM 780 C C . LEU A 1 100 ? 38.231 5.866 -50.531 1.00 82.25 100 LEU A C 1
ATOM 782 O O . LEU A 1 100 ? 39.396 6.185 -50.307 1.00 82.25 100 LEU A O 1
ATOM 786 N N . LYS A 1 101 ? 37.773 4.629 -50.301 1.00 85.44 101 LYS A N 1
ATOM 787 C CA . LYS A 1 101 ? 38.621 3.552 -49.758 1.00 85.44 101 LYS A CA 1
ATOM 788 C C . LYS A 1 101 ? 39.749 3.144 -50.710 1.00 85.44 101 LYS A C 1
ATOM 790 O O . LYS A 1 101 ? 40.821 2.747 -50.255 1.00 85.44 101 LYS A O 1
ATOM 795 N N . ASP A 1 102 ? 39.518 3.192 -52.021 1.00 82.44 102 ASP A N 1
ATOM 796 C CA . ASP A 1 102 ? 40.559 2.931 -53.023 1.00 82.44 102 ASP A CA 1
ATOM 797 C C . ASP A 1 102 ? 41.596 4.064 -53.075 1.00 82.44 102 ASP A C 1
ATOM 799 O O . ASP A 1 102 ? 42.796 3.804 -53.194 1.00 82.44 102 ASP A O 1
ATOM 803 N N . LEU A 1 103 ? 41.157 5.320 -52.943 1.00 80.69 103 LEU A N 1
ATOM 804 C CA . LEU A 1 103 ? 42.052 6.475 -52.866 1.00 80.69 103 LEU A CA 1
ATOM 805 C C . LEU A 1 103 ? 42.920 6.453 -51.604 1.00 80.69 103 LEU A C 1
ATOM 807 O O . LEU A 1 103 ? 44.119 6.679 -51.719 1.00 80.69 103 LEU A O 1
ATOM 811 N N . GLU A 1 104 ? 42.358 6.099 -50.448 1.00 81.44 104 GLU A N 1
ATOM 812 C CA . GLU A 1 104 ? 43.087 5.946 -49.177 1.00 81.44 104 GLU A CA 1
ATOM 813 C C . GLU A 1 104 ? 44.158 4.835 -49.254 1.00 81.44 104 GLU A C 1
ATOM 815 O O . GLU A 1 104 ? 45.306 5.001 -48.825 1.00 81.44 104 GLU A O 1
ATOM 820 N N . ARG A 1 105 ? 43.841 3.709 -49.911 1.00 79.38 105 ARG A N 1
ATOM 821 C CA . ARG A 1 105 ? 44.829 2.656 -50.222 1.00 79.38 105 ARG A CA 1
ATOM 822 C C . ARG A 1 105 ? 45.937 3.138 -51.162 1.00 79.38 105 ARG A C 1
ATOM 824 O O . ARG A 1 105 ? 47.073 2.679 -51.075 1.00 79.38 105 ARG A O 1
ATOM 831 N N . ARG A 1 106 ? 45.626 4.055 -52.078 1.00 78.25 106 ARG A N 1
ATOM 832 C CA . ARG A 1 106 ? 46.607 4.617 -53.013 1.00 78.25 106 ARG A CA 1
ATOM 833 C C . ARG A 1 106 ? 47.472 5.699 -52.364 1.00 78.25 106 ARG A C 1
ATOM 835 O O . ARG A 1 106 ? 48.640 5.804 -52.719 1.00 78.25 106 ARG A O 1
ATOM 842 N N . GLU A 1 107 ? 46.923 6.460 -51.423 1.00 75.62 107 GLU A N 1
ATOM 843 C CA . GLU A 1 107 ? 47.634 7.452 -50.611 1.00 75.62 107 GLU A CA 1
ATOM 844 C C . GLU A 1 107 ? 48.680 6.783 -49.717 1.00 75.62 107 GLU A C 1
ATOM 846 O O . GLU A 1 107 ? 49.858 7.099 -49.838 1.00 75.62 107 GLU A O 1
ATOM 851 N N . SER A 1 108 ? 48.306 5.750 -48.959 1.00 73.12 108 SER A N 1
ATOM 852 C CA . SER A 1 108 ? 49.265 4.944 -48.176 1.00 73.12 108 SER A CA 1
ATOM 853 C C . SER A 1 108 ? 50.371 4.303 -49.043 1.00 73.12 108 SER A C 1
ATOM 855 O O . SER A 1 108 ? 51.542 4.224 -48.657 1.00 73.12 108 SER A O 1
ATOM 857 N N . GLY A 1 109 ? 50.040 3.903 -50.276 1.00 74.62 109 GLY A N 1
ATOM 858 C CA . GLY A 1 109 ? 51.014 3.430 -51.266 1.00 74.62 109 GLY A CA 1
ATOM 859 C C . GLY A 1 109 ? 51.916 4.522 -51.867 1.00 74.62 109 GLY A C 1
ATOM 860 O O . GLY A 1 109 ? 52.966 4.204 -52.426 1.00 74.62 109 GLY A O 1
ATOM 861 N N . LEU A 1 110 ? 51.523 5.795 -51.793 1.00 72.19 110 LEU A N 1
ATOM 862 C CA . LEU A 1 110 ? 52.334 6.943 -52.206 1.00 72.19 110 LEU A CA 1
ATOM 863 C C . LEU A 1 110 ? 53.175 7.479 -51.043 1.00 72.19 110 LEU A C 1
ATOM 865 O O . LEU A 1 110 ? 54.326 7.828 -51.274 1.00 72.19 110 LEU A O 1
ATOM 869 N N . GLU A 1 111 ? 52.662 7.466 -49.813 1.00 70.25 111 GLU A N 1
ATOM 870 C CA . GLU A 1 111 ? 53.416 7.812 -48.599 1.00 70.25 111 GLU A CA 1
ATOM 871 C C . GLU A 1 111 ? 54.639 6.905 -48.416 1.00 70.25 111 GLU A C 1
ATOM 873 O O . GLU A 1 111 ? 55.740 7.384 -48.160 1.00 70.25 111 GLU A O 1
ATOM 878 N N . SER A 1 112 ? 54.488 5.599 -48.656 1.00 70.38 112 SER A N 1
ATOM 879 C CA . SER A 1 112 ? 55.616 4.652 -48.631 1.00 70.38 112 SER A CA 1
ATOM 880 C C . SER A 1 112 ? 56.663 4.920 -49.718 1.00 70.38 112 SER A C 1
ATOM 882 O O . SER A 1 112 ? 57.852 4.722 -49.486 1.00 70.38 112 SER A O 1
ATOM 884 N N . LYS A 1 113 ? 56.253 5.409 -50.895 1.00 75.81 113 LYS A N 1
ATOM 885 C CA . LYS A 1 113 ? 57.177 5.803 -51.974 1.00 75.81 113 LYS A CA 1
ATOM 886 C C . LYS A 1 113 ? 57.849 7.145 -51.703 1.00 75.81 113 LYS A C 1
ATOM 888 O O . LYS A 1 113 ? 59.003 7.323 -52.071 1.00 75.81 113 LYS A O 1
ATOM 893 N N . LEU A 1 114 ? 57.143 8.071 -51.060 1.00 68.00 114 LEU A N 1
ATOM 894 C CA . LEU A 1 114 ? 57.675 9.372 -50.668 1.00 68.00 114 LEU A CA 1
ATOM 895 C C . LEU A 1 114 ? 58.758 9.210 -49.594 1.00 68.00 114 LEU A C 1
ATOM 897 O O . LEU A 1 114 ? 59.793 9.851 -49.713 1.00 68.00 114 LEU A O 1
ATOM 901 N N . LEU A 1 115 ? 58.585 8.274 -48.653 1.00 69.88 115 LEU A N 1
ATOM 902 C CA . LEU A 1 115 ? 59.611 7.904 -47.669 1.00 69.88 115 LEU A CA 1
ATOM 903 C C . LEU A 1 115 ? 60.915 7.417 -48.339 1.00 69.88 115 LEU A C 1
ATOM 905 O O . LEU A 1 115 ? 62.008 7.800 -47.932 1.00 69.88 115 LEU A O 1
ATOM 909 N N . ILE A 1 116 ? 60.796 6.617 -49.407 1.00 67.12 116 ILE A N 1
ATOM 910 C CA . ILE A 1 116 ? 61.941 6.118 -50.192 1.00 67.12 116 ILE A CA 1
ATOM 911 C C . ILE A 1 116 ? 62.603 7.265 -50.974 1.00 67.12 116 ILE A C 1
ATOM 913 O O . ILE A 1 116 ? 63.825 7.387 -50.991 1.00 67.12 116 ILE A O 1
ATOM 917 N N . CYS A 1 117 ? 61.811 8.152 -51.585 1.00 61.47 117 CYS A N 1
ATOM 918 C CA . CYS A 1 117 ? 62.346 9.324 -52.279 1.00 61.47 117 CYS A CA 1
ATOM 919 C C . CYS A 1 117 ? 62.974 10.357 -51.323 1.00 61.47 117 CYS A C 1
ATOM 921 O O . CYS A 1 117 ? 63.914 11.036 -51.727 1.00 61.47 117 CYS A O 1
ATOM 923 N N . GLU A 1 118 ? 62.505 10.486 -50.077 1.00 61.84 118 GLU A N 1
ATOM 924 C CA . GLU A 1 118 ? 63.119 11.340 -49.043 1.00 61.84 118 GLU A CA 1
ATOM 925 C C . GLU A 1 118 ? 64.493 10.813 -48.589 1.00 61.84 118 GLU A C 1
ATOM 927 O O . GLU A 1 118 ? 65.418 11.609 -48.383 1.00 61.84 118 GLU A O 1
ATOM 932 N N . GLU A 1 119 ? 64.671 9.488 -48.509 1.00 59.66 119 GLU A N 1
ATOM 933 C CA . GLU A 1 119 ? 65.984 8.849 -48.314 1.00 59.66 119 GLU A CA 1
ATOM 934 C C . GLU A 1 119 ? 66.939 9.119 -49.492 1.00 59.66 119 GLU A C 1
ATOM 936 O O . GLU A 1 119 ? 68.124 9.393 -49.284 1.00 59.66 119 GLU A O 1
ATOM 941 N N . GLU A 1 120 ? 66.434 9.124 -50.730 1.00 57.12 120 GLU A N 1
ATOM 942 C CA . GLU A 1 120 ? 67.224 9.451 -51.926 1.00 57.12 120 GLU A CA 1
ATOM 943 C C . GLU A 1 120 ? 67.563 10.953 -52.028 1.00 57.12 120 GLU A C 1
ATOM 945 O O . GLU A 1 120 ? 68.667 11.314 -52.448 1.00 57.12 120 GLU A O 1
ATOM 950 N N . PHE A 1 121 ? 66.668 11.845 -51.587 1.00 54.25 121 PHE A N 1
ATOM 951 C CA . PHE A 1 121 ? 66.877 13.301 -51.623 1.00 54.25 121 PHE A CA 1
ATOM 952 C C . PHE A 1 121 ? 67.901 13.790 -50.589 1.00 54.25 121 PHE A C 1
ATOM 954 O O . PHE A 1 121 ? 68.632 14.755 -50.843 1.00 54.25 121 PHE A O 1
ATOM 961 N N . SER A 1 122 ? 68.012 13.100 -49.449 1.00 54.50 122 SER A N 1
ATOM 962 C CA . SER A 1 122 ? 69.013 13.400 -48.416 1.00 54.50 122 SER A CA 1
ATOM 963 C C . SER A 1 122 ? 70.459 13.199 -48.902 1.00 54.50 122 SER A C 1
ATOM 965 O O . SER A 1 122 ? 71.377 13.803 -48.350 1.00 54.50 122 SER A O 1
ATOM 967 N N . ASN A 1 123 ? 70.670 12.451 -49.992 1.00 51.81 123 ASN A N 1
ATOM 968 C CA . ASN A 1 123 ? 71.987 12.243 -50.602 1.00 51.81 123 ASN A CA 1
ATOM 969 C C . ASN A 1 123 ? 72.369 13.288 -51.671 1.00 51.81 123 ASN A C 1
ATOM 971 O O . ASN A 1 123 ? 73.504 13.270 -52.148 1.00 51.81 123 ASN A O 1
ATOM 975 N N . LEU A 1 124 ? 71.468 14.203 -52.061 1.00 54.09 124 LEU A N 1
ATOM 976 C CA . LEU A 1 124 ? 71.679 15.086 -53.224 1.00 54.09 124 LEU A CA 1
ATOM 977 C C . LEU A 1 124 ? 71.421 16.582 -52.996 1.00 54.09 124 LEU A C 1
ATOM 979 O O . LEU A 1 124 ? 71.662 17.382 -53.900 1.00 54.09 124 LEU A O 1
ATOM 983 N N . SER A 1 125 ? 71.008 17.020 -51.807 1.00 42.25 125 SER A N 1
ATOM 984 C CA . SER A 1 125 ? 70.702 18.440 -51.577 1.00 42.25 125 SER A CA 1
ATOM 985 C C . SER A 1 125 ? 71.893 19.241 -51.034 1.00 42.25 125 SER A C 1
ATOM 987 O O . SER A 1 125 ? 71.859 19.796 -49.935 1.00 42.25 125 SER A O 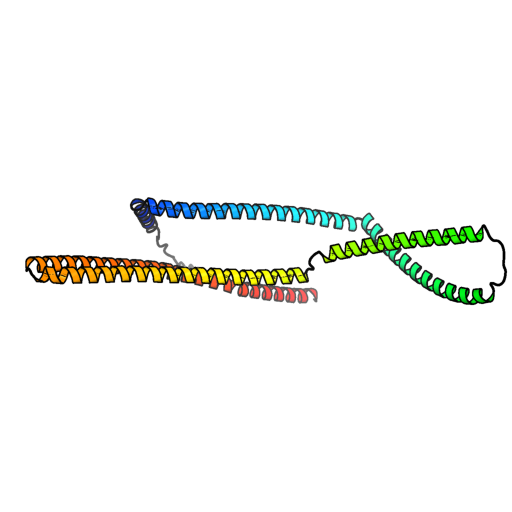1
ATOM 989 N N . GLY A 1 126 ? 72.949 19.342 -51.840 1.00 47.53 126 GLY A N 1
ATOM 990 C CA . GLY A 1 126 ? 74.043 20.291 -51.659 1.00 47.53 126 GLY A CA 1
ATOM 991 C C . GLY A 1 126 ? 74.119 21.281 -52.817 1.00 47.53 126 GLY A C 1
ATOM 992 O O . GLY A 1 126 ? 75.050 21.201 -53.607 1.00 47.53 126 GLY A O 1
ATOM 993 N N . SER A 1 127 ? 73.172 22.216 -52.943 1.00 39.47 127 SER A N 1
ATOM 994 C CA . SER A 1 127 ? 73.405 23.442 -53.723 1.00 39.47 127 SER A CA 1
ATOM 995 C C . SER A 1 127 ? 72.389 24.536 -53.400 1.00 39.47 127 SER A C 1
ATOM 997 O O . SER A 1 127 ? 71.189 24.296 -53.305 1.00 39.47 127 SER A O 1
ATOM 999 N N . LYS A 1 128 ? 72.901 25.750 -53.191 1.00 47.53 128 LYS A N 1
ATOM 1000 C CA . LYS A 1 128 ? 72.165 26.944 -52.767 1.00 47.53 128 LYS A CA 1
ATOM 1001 C C . LYS A 1 128 ? 71.537 27.688 -53.954 1.00 47.53 128 LYS A C 1
ATOM 1003 O O . LYS A 1 128 ? 72.088 27.697 -55.047 1.00 47.53 128 LYS A O 1
ATOM 1008 N N . SER A 1 129 ? 70.553 28.521 -53.600 1.00 40.62 129 SER A N 1
ATOM 1009 C CA . SER A 1 129 ? 70.324 29.877 -54.130 1.00 40.62 129 SER A CA 1
ATOM 1010 C C . SER A 1 129 ? 69.305 30.050 -55.265 1.00 40.62 129 SER A C 1
ATOM 1012 O O . SER A 1 129 ? 69.626 29.983 -56.446 1.00 40.62 129 SER A O 1
ATOM 1014 N N . GLY A 1 130 ? 68.098 30.442 -54.845 1.00 47.19 130 GLY A N 1
ATOM 1015 C CA . GLY A 1 130 ? 67.040 31.100 -55.621 1.00 47.19 130 GLY A CA 1
ATOM 1016 C C . GLY A 1 130 ? 66.002 31.692 -54.651 1.00 47.19 130 GLY A C 1
ATOM 1017 O O . GLY A 1 130 ? 64.864 31.242 -54.601 1.00 47.19 130 GLY A O 1
ATOM 1018 N N . SER A 1 131 ? 66.444 32.585 -53.754 1.00 58.91 131 SER A N 1
ATOM 1019 C CA . SER A 1 131 ? 65.937 32.694 -52.371 1.00 58.91 131 SER A CA 1
ATOM 1020 C C . SER A 1 131 ? 64.855 33.746 -52.088 1.00 58.91 131 SER A C 1
ATOM 1022 O O . SER A 1 131 ? 64.920 34.419 -51.063 1.00 58.91 131 SER A O 1
ATOM 1024 N N . VAL A 1 132 ? 63.846 33.906 -52.940 1.00 58.72 132 VAL A N 1
ATOM 1025 C CA . VAL A 1 132 ? 62.666 34.698 -52.528 1.00 58.72 132 VAL A CA 1
ATOM 1026 C C . VAL A 1 132 ? 61.375 34.010 -52.948 1.00 58.72 132 VAL A C 1
ATOM 1028 O O . VAL A 1 132 ? 60.515 33.782 -52.110 1.00 58.72 132 VAL A O 1
ATOM 1031 N N . ASP A 1 133 ? 61.267 33.574 -54.201 1.00 59.69 133 ASP A N 1
ATOM 1032 C CA . ASP A 1 133 ? 60.024 32.984 -54.721 1.00 59.69 133 ASP A CA 1
ATOM 1033 C C . ASP A 1 133 ? 59.710 31.598 -54.120 1.00 59.69 133 ASP A C 1
ATOM 1035 O O . ASP A 1 133 ? 58.584 31.319 -53.710 1.00 59.69 133 ASP A O 1
ATOM 1039 N N . LEU A 1 134 ? 60.732 30.748 -53.955 1.00 67.75 134 LEU A N 1
ATOM 1040 C CA . LEU A 1 134 ? 60.572 29.419 -53.351 1.00 67.75 134 LEU A CA 1
ATOM 1041 C C . LEU A 1 134 ? 60.272 29.492 -51.845 1.00 67.75 134 LEU A C 1
ATOM 1043 O O . LEU A 1 134 ? 59.503 28.686 -51.328 1.00 67.75 134 LEU A O 1
ATOM 1047 N N . ASP A 1 135 ? 60.858 30.470 -51.154 1.00 72.94 135 ASP A N 1
ATOM 1048 C CA . ASP A 1 135 ? 60.680 30.672 -49.712 1.00 72.94 135 ASP A CA 1
ATOM 1049 C C . ASP A 1 135 ? 59.284 31.246 -49.410 1.00 72.94 135 ASP A C 1
ATOM 1051 O O . ASP A 1 135 ? 58.613 30.829 -48.465 1.00 72.94 135 ASP A O 1
ATOM 1055 N N . ILE A 1 136 ? 58.782 32.119 -50.294 1.00 73.88 136 ILE A N 1
ATOM 1056 C CA . ILE A 1 136 ? 57.388 32.580 -50.286 1.00 73.88 136 ILE A CA 1
ATOM 1057 C C . ILE A 1 136 ? 56.435 31.404 -50.534 1.00 73.88 136 ILE A C 1
ATOM 1059 O O . ILE A 1 136 ? 55.495 31.215 -49.766 1.00 73.88 136 ILE A O 1
ATOM 1063 N N . HIS A 1 137 ? 56.691 30.565 -51.543 1.00 78.31 137 HIS A N 1
ATOM 1064 C CA . HIS A 1 137 ? 55.836 29.412 -51.842 1.00 78.31 137 HIS A CA 1
ATOM 1065 C C . HIS A 1 137 ? 55.829 28.361 -50.713 1.00 78.31 137 HIS A C 1
ATOM 1067 O O . HIS A 1 137 ? 54.793 27.752 -50.411 1.00 78.31 137 HIS A O 1
ATOM 1073 N N . LEU A 1 138 ? 56.972 28.153 -50.054 1.00 80.88 138 LEU A N 1
ATOM 1074 C CA . LEU A 1 138 ? 57.092 27.280 -48.890 1.00 80.88 138 LEU A CA 1
ATOM 1075 C C . LEU A 1 138 ? 56.336 27.855 -47.685 1.00 80.88 138 LEU A C 1
ATOM 1077 O O . LEU A 1 138 ? 55.552 27.139 -47.060 1.00 80.88 138 LEU A O 1
ATOM 1081 N N . SER A 1 139 ? 56.498 29.150 -47.407 1.00 83.88 139 SER A N 1
ATOM 1082 C CA . SER A 1 139 ? 55.758 29.862 -46.359 1.00 83.88 139 SER A CA 1
ATOM 1083 C C . SER A 1 139 ? 54.243 29.806 -46.593 1.00 83.88 139 SER A C 1
ATOM 1085 O O . SER A 1 139 ? 53.484 29.460 -45.686 1.00 83.88 139 SER A O 1
ATOM 1087 N N . ASP A 1 140 ? 53.783 30.016 -47.829 1.00 84.38 140 ASP A N 1
ATOM 1088 C CA . ASP A 1 140 ? 52.374 29.876 -48.217 1.00 84.38 140 ASP A CA 1
ATOM 1089 C C . ASP A 1 140 ? 51.847 28.455 -48.002 1.00 84.38 140 ASP A C 1
ATOM 1091 O O . ASP A 1 140 ? 50.715 28.263 -47.548 1.00 84.38 140 ASP A O 1
ATOM 1095 N N . SER A 1 141 ? 52.662 27.443 -48.299 1.00 83.56 141 SER A N 1
ATOM 1096 C CA . SER A 1 141 ? 52.309 26.036 -48.090 1.00 83.56 141 SER A CA 1
ATOM 1097 C C . SER A 1 141 ? 52.223 25.690 -46.600 1.00 83.56 141 SER A C 1
ATOM 1099 O O . SER A 1 141 ? 51.264 25.041 -46.179 1.00 83.56 141 SER A O 1
ATOM 1101 N N . ILE A 1 142 ? 53.148 26.196 -45.778 1.00 89.44 142 ILE A N 1
ATOM 1102 C CA . ILE A 1 142 ? 53.129 26.053 -44.314 1.00 89.44 142 ILE A CA 1
ATOM 1103 C C . ILE A 1 142 ? 51.910 26.766 -43.713 1.00 89.44 142 ILE A C 1
ATOM 1105 O O . ILE A 1 142 ? 51.228 26.203 -42.857 1.00 89.44 142 ILE A O 1
ATOM 1109 N N . ASN A 1 143 ? 51.574 27.965 -44.190 1.00 89.19 143 ASN A N 1
ATOM 1110 C CA . ASN A 1 143 ? 50.397 28.711 -43.741 1.00 89.19 143 ASN A CA 1
ATOM 1111 C C . ASN A 1 143 ? 49.091 27.997 -44.117 1.00 89.19 143 ASN A C 1
ATOM 1113 O O . ASN A 1 143 ? 48.175 27.898 -43.293 1.00 89.19 143 ASN A O 1
ATOM 1117 N N . LYS A 1 144 ? 49.004 27.435 -45.331 1.00 91.44 144 LYS A N 1
ATOM 1118 C CA . LYS A 1 144 ? 47.881 26.581 -45.756 1.00 91.44 144 LYS A CA 1
ATOM 1119 C C . LYS A 1 144 ? 47.782 25.331 -44.885 1.00 91.44 144 LYS A C 1
ATOM 1121 O O . LYS A 1 144 ? 46.693 25.023 -44.404 1.00 91.44 144 LYS A O 1
ATOM 1126 N N . PHE A 1 145 ? 48.900 24.660 -44.614 1.00 91.69 145 PHE A N 1
ATOM 1127 C CA . PHE A 1 145 ? 48.951 23.502 -43.723 1.00 91.69 145 PHE A CA 1
ATOM 1128 C C . PHE A 1 145 ? 48.501 23.856 -42.300 1.00 91.69 145 PHE A C 1
ATOM 1130 O O . PHE A 1 145 ? 47.647 23.175 -41.735 1.00 91.69 145 PHE A O 1
ATOM 1137 N N . HIS A 1 146 ? 48.989 24.963 -41.737 1.00 92.56 146 HIS A N 1
ATOM 1138 C CA . HIS A 1 146 ? 48.572 25.441 -40.422 1.00 92.56 146 HIS A CA 1
ATOM 1139 C C . HIS A 1 146 ? 47.075 25.789 -40.398 1.00 92.56 146 HIS A C 1
ATOM 1141 O O . HIS A 1 146 ? 46.365 25.421 -39.464 1.00 92.56 146 HIS A O 1
ATOM 1147 N N . SER A 1 147 ? 46.555 26.428 -41.451 1.00 92.88 147 SER A N 1
ATOM 1148 C CA . SER A 1 147 ? 45.120 26.699 -41.607 1.00 92.88 147 SER A CA 1
ATOM 1149 C C . SER A 1 147 ? 44.293 25.409 -41.636 1.00 92.88 147 SER A C 1
ATOM 1151 O O . SER A 1 147 ? 43.281 25.304 -40.938 1.00 92.88 147 SER A O 1
ATOM 1153 N N . LEU A 1 148 ? 44.734 24.399 -42.390 1.00 93.75 148 LEU A N 1
ATOM 1154 C CA . LEU A 1 148 ? 44.090 23.085 -42.441 1.00 93.75 148 LEU A CA 1
ATOM 1155 C C . LEU A 1 148 ? 44.150 22.374 -41.084 1.00 93.75 148 LEU A C 1
ATOM 1157 O O . LEU A 1 148 ? 43.128 21.869 -40.622 1.00 93.75 148 LEU A O 1
ATOM 1161 N N . LYS A 1 149 ? 45.292 22.420 -40.393 1.00 94.56 149 LYS A N 1
ATOM 1162 C CA . LYS A 1 149 ? 45.461 21.883 -39.036 1.00 94.56 149 LYS A CA 1
ATOM 1163 C C . LYS A 1 149 ? 44.514 22.552 -38.035 1.00 94.56 149 LYS A C 1
ATOM 1165 O O . LYS A 1 149 ? 43.887 21.865 -37.230 1.00 94.56 149 LYS A O 1
ATOM 1170 N N . MET A 1 150 ? 44.347 23.873 -38.110 1.00 95.25 150 MET A N 1
ATOM 1171 C CA . MET A 1 150 ? 43.399 24.611 -37.267 1.00 95.25 150 MET A CA 1
ATOM 1172 C C . MET A 1 150 ? 41.946 24.235 -37.572 1.00 95.25 150 MET A C 1
ATOM 1174 O O . MET A 1 150 ? 41.163 24.024 -36.644 1.00 95.25 150 MET A O 1
ATOM 1178 N N . LYS A 1 151 ? 41.586 24.088 -38.854 1.00 95.88 151 LYS A N 1
ATOM 1179 C CA . LYS A 1 151 ? 40.256 23.611 -39.269 1.00 95.88 151 LYS A CA 1
ATOM 1180 C C . LYS A 1 151 ? 39.990 22.188 -38.773 1.00 95.88 151 LYS A C 1
ATOM 1182 O O . LYS A 1 151 ? 38.912 21.931 -38.242 1.00 95.88 151 LYS A O 1
ATOM 1187 N N . LEU A 1 152 ? 40.970 21.290 -38.877 1.00 95.12 152 LEU A N 1
ATOM 1188 C CA . LEU A 1 152 ? 40.879 19.923 -38.363 1.00 95.12 152 LEU A CA 1
ATOM 1189 C C . LEU A 1 152 ? 40.701 19.911 -36.840 1.00 95.12 152 LEU A C 1
ATOM 1191 O O . LEU A 1 152 ? 39.781 19.273 -36.340 1.00 95.12 152 LEU A O 1
ATOM 1195 N N . SER A 1 153 ? 41.508 20.681 -36.106 1.00 94.19 153 SER A N 1
ATOM 1196 C CA . SER A 1 153 ? 41.381 20.832 -34.650 1.00 94.19 153 SER A CA 1
ATOM 1197 C C . SER A 1 153 ? 40.008 21.385 -34.242 1.00 94.19 153 SER A C 1
ATOM 1199 O O . SER A 1 153 ? 39.398 20.909 -33.283 1.00 94.19 153 SER A O 1
ATOM 1201 N N . ALA A 1 154 ? 39.469 22.361 -34.981 1.00 96.19 154 ALA A N 1
ATOM 1202 C CA . ALA A 1 154 ? 38.117 22.868 -34.755 1.00 96.19 154 ALA A CA 1
ATOM 1203 C C . ALA A 1 154 ? 37.049 21.782 -34.977 1.00 96.19 154 ALA A C 1
ATOM 1205 O O . ALA A 1 154 ? 36.142 21.639 -34.158 1.00 96.19 154 ALA A O 1
ATOM 1206 N N . LYS A 1 155 ? 37.179 20.972 -36.037 1.00 96.31 155 LYS A N 1
ATOM 1207 C CA . LYS A 1 155 ? 36.273 19.844 -36.310 1.00 96.31 155 LYS A CA 1
ATOM 1208 C C . LYS A 1 155 ? 36.379 18.737 -35.260 1.00 96.31 155 LYS A C 1
ATOM 1210 O O . LYS A 1 155 ? 35.347 18.237 -34.827 1.00 96.31 155 LYS A O 1
ATOM 1215 N N . MET A 1 156 ? 37.583 18.404 -34.798 1.00 95.69 156 MET A N 1
ATOM 1216 C CA . MET A 1 156 ? 37.793 17.434 -33.717 1.00 95.69 156 MET A CA 1
ATOM 1217 C C . MET A 1 156 ? 37.147 17.899 -32.408 1.00 95.69 156 MET A C 1
ATOM 1219 O O . MET A 1 156 ? 36.435 17.124 -31.776 1.00 95.69 156 MET A O 1
ATOM 1223 N N . ARG A 1 157 ? 37.311 19.177 -32.036 1.00 96.44 157 ARG A N 1
ATOM 1224 C CA . ARG A 1 157 ? 36.635 19.753 -30.860 1.00 96.44 157 ARG A CA 1
ATOM 1225 C C . ARG A 1 157 ? 35.111 19.705 -30.985 1.00 96.44 157 ARG A C 1
ATOM 1227 O O . ARG A 1 157 ? 34.442 19.320 -30.032 1.00 96.44 157 ARG A O 1
ATOM 1234 N N . ALA A 1 158 ? 34.566 20.030 -32.158 1.00 95.62 158 ALA A N 1
ATOM 1235 C CA . ALA A 1 158 ? 33.128 19.928 -32.410 1.00 95.62 158 ALA A CA 1
ATOM 1236 C C . ALA A 1 158 ? 32.626 18.474 -32.325 1.00 95.62 158 ALA A C 1
ATOM 1238 O O . ALA A 1 158 ? 31.623 18.208 -31.671 1.00 95.62 158 ALA A O 1
ATOM 1239 N N . SER A 1 159 ? 33.349 17.517 -32.918 1.00 94.00 159 SER A N 1
ATOM 1240 C CA . SER A 1 159 ? 33.007 16.091 -32.842 1.00 94.00 159 SER A CA 1
ATOM 1241 C C . SER A 1 159 ? 33.068 15.553 -31.414 1.00 94.00 159 SER A C 1
ATOM 1243 O O . SER A 1 159 ? 32.235 14.727 -31.045 1.00 94.00 159 SER A O 1
ATOM 1245 N N . PHE A 1 160 ? 34.035 16.005 -30.615 1.00 94.94 160 PHE A N 1
ATOM 1246 C CA . PHE A 1 160 ? 34.129 15.640 -29.206 1.00 94.94 160 PHE A CA 1
ATOM 1247 C C . PHE A 1 160 ? 32.952 16.205 -28.407 1.00 94.94 160 PHE A C 1
ATOM 1249 O O . PHE A 1 160 ? 32.318 15.468 -27.662 1.00 94.94 160 PHE A O 1
ATOM 1256 N N . SER A 1 161 ? 32.596 17.476 -28.624 1.00 93.75 161 SER A N 1
ATOM 1257 C CA . SER A 1 161 ? 31.435 18.093 -27.975 1.00 93.75 161 SER A CA 1
ATOM 1258 C C . SER A 1 161 ? 30.129 17.361 -28.298 1.00 93.75 161 SER A C 1
ATOM 1260 O O . SER A 1 161 ? 29.354 17.094 -27.386 1.00 93.75 161 SER A O 1
ATOM 1262 N N . LEU A 1 162 ? 29.917 16.972 -29.559 1.00 91.94 162 LEU A N 1
ATOM 1263 C CA . LEU A 1 162 ? 28.757 16.168 -29.959 1.00 91.94 162 LEU A CA 1
ATOM 1264 C C . LEU A 1 162 ? 28.755 14.785 -29.298 1.00 91.94 162 LEU A C 1
ATOM 1266 O O . LEU A 1 162 ? 27.705 14.297 -28.897 1.00 91.94 162 LEU A O 1
ATOM 1270 N N . ARG A 1 163 ? 29.927 14.155 -29.147 1.00 87.44 163 ARG A N 1
ATOM 1271 C CA . ARG A 1 163 ? 30.047 12.871 -28.445 1.00 87.44 163 ARG A CA 1
ATOM 1272 C C . ARG A 1 163 ? 29.719 13.000 -26.958 1.00 87.44 163 ARG A C 1
ATOM 1274 O O . ARG A 1 163 ? 29.051 12.123 -26.431 1.00 87.44 163 ARG A O 1
ATOM 1281 N N . CYS A 1 164 ? 30.158 14.070 -26.298 1.00 86.81 164 CYS A N 1
ATOM 1282 C CA . CYS A 1 164 ? 29.770 14.347 -24.914 1.00 86.81 164 CYS A CA 1
ATOM 1283 C C . CYS A 1 164 ? 28.252 14.513 -24.791 1.00 86.81 164 CYS A C 1
ATOM 1285 O O . CYS A 1 164 ? 27.650 13.814 -23.992 1.00 86.81 164 CYS A O 1
ATOM 1287 N N . GLN A 1 165 ? 27.630 15.320 -25.657 1.00 89.12 165 GLN A N 1
ATOM 1288 C CA . GLN A 1 165 ? 26.171 15.500 -25.661 1.00 89.12 165 GLN A CA 1
ATOM 1289 C C . GLN A 1 165 ? 25.408 14.191 -25.913 1.00 89.12 165 GLN A C 1
ATOM 1291 O O . GLN A 1 165 ? 24.326 13.997 -25.371 1.00 89.12 165 GLN A O 1
ATOM 1296 N N . LEU A 1 166 ? 25.961 13.287 -26.728 1.00 84.75 166 LEU A N 1
ATOM 1297 C CA . LEU A 1 166 ? 25.369 11.971 -26.963 1.00 84.75 166 LEU A CA 1
ATOM 1298 C C . LEU A 1 166 ? 25.505 11.050 -25.743 1.00 84.75 166 LEU A C 1
ATOM 1300 O O . LEU A 1 166 ? 24.582 10.305 -25.445 1.00 84.75 166 LEU A O 1
ATOM 1304 N N . ASN A 1 167 ? 26.643 11.105 -25.049 1.00 80.62 167 ASN A N 1
ATOM 1305 C CA . ASN A 1 167 ? 26.888 10.320 -23.839 1.00 80.62 167 ASN A CA 1
ATOM 1306 C C . ASN A 1 167 ? 26.132 10.853 -22.613 1.00 80.62 167 ASN A C 1
ATOM 1308 O O . ASN A 1 167 ? 25.962 10.115 -21.651 1.00 80.62 167 ASN A O 1
ATOM 1312 N N . ASP A 1 168 ? 25.697 12.115 -22.634 1.00 82.12 168 ASP A N 1
ATOM 1313 C CA . ASP A 1 168 ? 24.827 12.678 -21.598 1.00 82.12 168 ASP A CA 1
ATOM 1314 C C . ASP A 1 168 ? 23.401 12.095 -21.669 1.00 82.12 168 ASP A C 1
ATOM 1316 O O . ASP A 1 168 ? 22.650 12.166 -20.694 1.00 82.12 168 ASP A O 1
ATOM 1320 N N . ALA A 1 169 ? 23.009 11.509 -22.808 1.00 83.81 169 ALA A N 1
ATOM 1321 C CA . ALA A 1 169 ? 21.747 10.793 -22.929 1.00 83.81 169 ALA A CA 1
ATOM 1322 C C . ALA A 1 169 ? 21.889 9.375 -22.345 1.00 83.81 169 ALA A C 1
ATOM 1324 O O . ALA A 1 169 ? 22.792 8.640 -22.754 1.00 83.81 169 ALA A O 1
ATOM 1325 N N . PRO A 1 170 ? 20.995 8.957 -21.429 1.00 81.69 170 PRO A N 1
ATOM 1326 C CA . PRO A 1 170 ? 21.100 7.651 -20.804 1.00 81.69 170 PRO A CA 1
ATOM 1327 C C . PRO A 1 170 ? 20.967 6.536 -21.840 1.00 81.69 170 PRO A C 1
ATOM 1329 O O . PRO A 1 170 ? 20.071 6.541 -22.691 1.00 81.69 170 PRO A O 1
ATOM 1332 N N . VAL A 1 171 ? 21.860 5.555 -21.755 1.00 85.88 171 VAL A N 1
ATOM 1333 C CA . VAL A 1 171 ? 21.869 4.407 -22.670 1.00 85.88 171 VAL A CA 1
ATOM 1334 C C . VAL A 1 171 ? 20.713 3.464 -22.319 1.00 85.88 171 VAL A C 1
ATOM 1336 O O . VAL A 1 171 ? 20.277 3.392 -21.172 1.00 85.88 171 VAL A O 1
ATOM 1339 N N . GLN A 1 172 ? 20.226 2.675 -23.282 1.00 89.81 172 GLN A N 1
ATOM 1340 C CA . GLN A 1 172 ? 19.144 1.702 -23.062 1.00 89.81 172 GLN A CA 1
ATOM 1341 C C . GLN A 1 172 ? 19.380 0.792 -21.840 1.00 89.81 172 GLN A C 1
ATO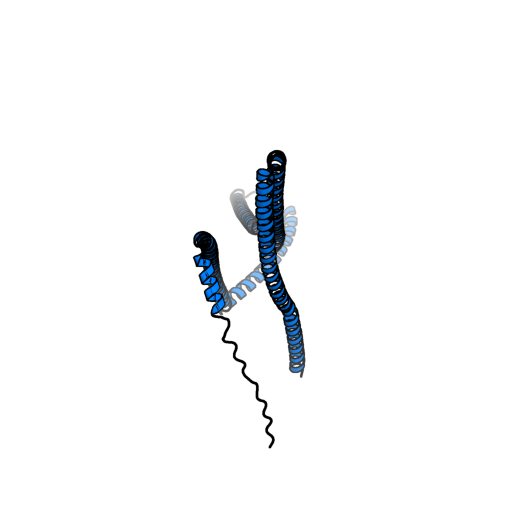M 1343 O O . GLN A 1 172 ? 18.448 0.478 -21.106 1.00 89.81 172 GLN A O 1
ATOM 1348 N N . THR A 1 173 ? 20.628 0.398 -21.581 1.00 90.88 173 THR A N 1
ATOM 1349 C CA . THR A 1 173 ? 20.995 -0.394 -20.398 1.00 90.88 173 THR A CA 1
ATOM 1350 C C . THR A 1 173 ? 20.802 0.364 -19.087 1.00 90.88 173 THR A C 1
ATOM 1352 O O . THR A 1 173 ? 20.399 -0.237 -18.096 1.00 90.88 173 THR A O 1
ATOM 1355 N N . GLU A 1 174 ? 21.081 1.667 -19.067 1.00 92.62 174 GLU A N 1
ATOM 1356 C CA . GLU A 1 174 ? 20.879 2.529 -17.898 1.00 92.62 174 GLU A CA 1
ATOM 1357 C C . GLU A 1 174 ? 19.389 2.758 -17.654 1.00 92.62 174 GLU A C 1
ATOM 1359 O O . GLU A 1 174 ? 18.936 2.674 -16.515 1.00 92.62 174 GLU A O 1
ATOM 1364 N N . LEU A 1 175 ? 18.603 2.930 -18.721 1.00 94.31 175 LEU A N 1
ATOM 1365 C CA . LEU A 1 175 ? 17.150 3.050 -18.621 1.00 94.31 175 LEU A CA 1
ATOM 1366 C C . LEU A 1 175 ? 16.518 1.807 -17.974 1.00 94.31 175 LEU A C 1
ATOM 1368 O O . LEU A 1 175 ? 15.715 1.944 -17.056 1.00 94.31 175 LEU A O 1
ATOM 1372 N N . ILE A 1 176 ? 16.940 0.604 -18.380 1.00 95.25 176 ILE A N 1
ATOM 1373 C CA . ILE A 1 176 ? 16.475 -0.661 -17.782 1.00 95.25 176 ILE A CA 1
ATOM 1374 C C . ILE A 1 176 ? 16.879 -0.758 -16.301 1.00 95.25 176 ILE A C 1
ATOM 1376 O O . ILE A 1 176 ? 16.112 -1.243 -15.465 1.00 95.25 176 ILE A O 1
ATOM 1380 N N . GLN A 1 177 ? 18.079 -0.290 -15.940 1.00 96.12 177 GLN A N 1
ATOM 1381 C CA . GLN A 1 177 ? 18.502 -0.250 -14.536 1.00 96.12 177 GLN A CA 1
ATOM 1382 C C . GLN A 1 177 ? 17.640 0.708 -13.713 1.00 96.12 177 GLN A C 1
ATOM 1384 O O . GLN A 1 177 ? 17.247 0.363 -12.596 1.00 96.12 177 GLN A O 1
ATOM 1389 N N . TYR A 1 178 ? 17.326 1.887 -14.254 1.00 96.38 178 TYR A N 1
ATOM 1390 C CA . TYR A 1 178 ? 16.440 2.840 -13.597 1.00 96.38 178 TYR A CA 1
ATOM 1391 C C . TYR A 1 178 ? 15.034 2.287 -13.440 1.00 96.38 178 TYR A C 1
ATOM 1393 O O . TYR A 1 178 ? 14.495 2.367 -12.342 1.00 96.38 178 TYR A O 1
ATOM 1401 N N . GLU A 1 179 ? 14.473 1.665 -14.473 1.00 96.25 179 GLU A N 1
ATOM 1402 C CA . GLU A 1 179 ? 13.169 1.007 -14.401 1.00 96.25 179 GLU A CA 1
ATOM 1403 C C . GLU A 1 179 ? 13.127 -0.003 -13.251 1.00 96.25 179 GLU A C 1
ATOM 1405 O O . GLU A 1 179 ? 12.293 0.114 -12.351 1.00 96.25 179 GLU A O 1
ATOM 1410 N N . LYS A 1 180 ? 14.108 -0.915 -13.191 1.00 96.81 180 LYS A N 1
ATOM 1411 C CA . LYS A 1 180 ? 14.215 -1.881 -12.092 1.00 96.81 180 LYS A CA 1
ATOM 1412 C C . LYS A 1 180 ? 14.321 -1.188 -10.733 1.00 96.81 180 LYS A C 1
ATOM 1414 O O . LYS A 1 180 ? 13.652 -1.588 -9.778 1.00 96.81 180 LYS A O 1
ATOM 1419 N N . ARG A 1 181 ? 15.143 -0.141 -10.631 1.00 97.69 181 ARG A N 1
ATOM 1420 C CA . ARG A 1 181 ? 15.333 0.594 -9.377 1.00 97.69 181 ARG A CA 1
ATOM 1421 C C . ARG A 1 181 ? 14.065 1.324 -8.939 1.00 97.69 181 ARG A C 1
ATOM 1423 O O . ARG A 1 181 ? 13.781 1.366 -7.742 1.00 97.69 181 ARG A O 1
ATOM 1430 N N . PHE A 1 182 ? 13.297 1.868 -9.878 1.00 97.50 182 PHE A N 1
ATOM 1431 C CA . PHE A 1 182 ? 12.005 2.486 -9.603 1.00 97.50 182 PHE A CA 1
ATOM 1432 C C . PHE A 1 182 ? 10.979 1.452 -9.150 1.00 97.50 182 PHE A C 1
ATOM 1434 O O . PHE A 1 182 ? 10.285 1.710 -8.170 1.00 97.50 182 PHE A O 1
ATOM 1441 N N . SER A 1 183 ? 10.925 0.269 -9.768 1.00 97.50 183 SER A N 1
ATOM 1442 C CA . SER A 1 183 ? 10.050 -0.819 -9.312 1.00 97.50 183 SER A CA 1
ATOM 1443 C C . SER A 1 183 ? 10.398 -1.282 -7.892 1.00 97.50 183 SER A C 1
ATOM 1445 O O . SER A 1 183 ? 9.506 -1.447 -7.060 1.00 97.50 183 SER A O 1
ATOM 1447 N N . GLU A 1 184 ? 11.689 -1.433 -7.575 1.00 97.69 184 GLU A N 1
ATOM 1448 C CA . GLU A 1 184 ? 12.155 -1.756 -6.219 1.00 97.69 184 GLU A CA 1
ATOM 1449 C C . GLU A 1 184 ? 11.758 -0.675 -5.207 1.00 97.69 184 GLU A C 1
ATOM 1451 O O . GLU A 1 184 ? 11.248 -0.981 -4.127 1.00 97.69 184 GLU A O 1
ATOM 1456 N N . LEU A 1 185 ? 11.985 0.595 -5.553 1.00 98.31 185 LEU A N 1
ATOM 1457 C CA . LEU A 1 185 ? 11.632 1.724 -4.700 1.00 98.31 185 LEU A CA 1
ATOM 1458 C C . LEU A 1 185 ? 10.118 1.797 -4.482 1.00 98.31 185 LEU A C 1
ATOM 1460 O O . LEU A 1 185 ? 9.671 1.985 -3.352 1.00 98.31 185 LEU A O 1
ATOM 1464 N N . TYR A 1 186 ? 9.329 1.595 -5.535 1.00 98.44 186 TYR A N 1
ATOM 1465 C CA . TYR A 1 186 ? 7.875 1.570 -5.457 1.00 98.44 186 TYR A CA 1
ATOM 1466 C C . TYR A 1 186 ? 7.389 0.461 -4.518 1.00 98.44 186 TYR A C 1
ATOM 1468 O O . TYR A 1 186 ? 6.581 0.724 -3.629 1.00 98.44 186 TYR A O 1
ATOM 1476 N N . ALA A 1 187 ? 7.943 -0.750 -4.629 1.00 97.62 187 ALA A N 1
ATOM 1477 C CA . ALA A 1 187 ? 7.625 -1.850 -3.721 1.00 97.62 187 ALA A CA 1
ATOM 1478 C C . ALA A 1 187 ? 7.960 -1.512 -2.255 1.00 97.62 187 ALA A C 1
ATOM 1480 O O . ALA A 1 187 ? 7.164 -1.788 -1.355 1.00 97.62 187 ALA A O 1
ATOM 1481 N N . GLN A 1 188 ? 9.100 -0.859 -2.000 1.00 98.25 188 GLN A N 1
ATOM 1482 C CA . GLN A 1 188 ? 9.470 -0.411 -0.651 1.00 98.25 188 GLN A CA 1
ATOM 1483 C C . GLN A 1 188 ? 8.513 0.653 -0.104 1.00 98.25 188 GLN A C 1
ATOM 1485 O O . GLN A 1 188 ? 8.120 0.577 1.062 1.00 98.25 188 GLN A O 1
ATOM 1490 N N . ILE A 1 189 ? 8.123 1.631 -0.927 1.00 98.31 189 ILE A N 1
ATOM 1491 C CA . ILE A 1 189 ? 7.158 2.671 -0.550 1.00 98.31 189 ILE A CA 1
ATOM 1492 C C . ILE A 1 189 ? 5.809 2.033 -0.210 1.00 98.31 189 ILE A C 1
ATOM 1494 O O . ILE A 1 189 ? 5.240 2.345 0.837 1.00 98.31 189 ILE A O 1
ATOM 1498 N N . GLN A 1 190 ? 5.329 1.103 -1.039 1.00 98.25 190 GLN A N 1
ATOM 1499 C CA . GLN A 1 190 ? 4.065 0.407 -0.801 1.00 98.25 190 GLN A CA 1
ATOM 1500 C C . GLN A 1 190 ? 4.089 -0.414 0.489 1.00 98.25 190 GLN A C 1
ATOM 1502 O O . GLN A 1 190 ? 3.152 -0.335 1.287 1.00 98.25 190 GLN A O 1
ATOM 1507 N N . GLU A 1 191 ? 5.179 -1.136 0.759 1.00 98.19 191 GLU A N 1
ATOM 1508 C CA . GLU A 1 191 ? 5.293 -1.889 2.009 1.00 98.19 191 GLU A CA 1
ATOM 1509 C C . GLU A 1 191 ? 5.337 -0.957 3.223 1.00 98.19 191 GLU A C 1
ATOM 1511 O O . GLU A 1 191 ? 4.638 -1.192 4.209 1.00 98.19 191 GLU A O 1
ATOM 1516 N N . LYS A 1 192 ? 6.081 0.154 3.155 1.00 98.38 192 LYS A N 1
ATOM 1517 C CA . LYS A 1 192 ? 6.075 1.161 4.227 1.00 98.38 192 LYS A CA 1
ATOM 1518 C C . LYS A 1 192 ? 4.689 1.756 4.435 1.00 98.38 192 LYS A C 1
ATOM 1520 O O . LYS A 1 192 ? 4.261 1.879 5.578 1.00 98.38 192 LYS A O 1
ATOM 1525 N N . HIS A 1 193 ? 3.965 2.065 3.367 1.00 98.06 193 HIS A N 1
ATOM 1526 C CA . HIS A 1 193 ? 2.606 2.584 3.452 1.00 98.06 193 HIS A CA 1
ATOM 1527 C C . HIS A 1 193 ? 1.641 1.574 4.101 1.00 98.06 193 HIS A C 1
ATOM 1529 O O . HIS A 1 193 ? 0.870 1.932 4.996 1.00 98.06 193 HIS A O 1
ATOM 1535 N N . ARG A 1 194 ? 1.734 0.286 3.738 1.00 97.75 194 ARG A N 1
ATOM 1536 C CA . ARG A 1 194 ? 0.973 -0.804 4.370 1.00 97.75 194 ARG A CA 1
ATOM 1537 C C . ARG A 1 194 ? 1.305 -0.957 5.856 1.00 97.75 194 ARG A C 1
ATOM 1539 O O . ARG A 1 194 ? 0.393 -1.054 6.677 1.00 97.75 194 ARG A O 1
ATOM 1546 N N . LEU A 1 195 ? 2.590 -0.934 6.211 1.00 98.06 195 LEU A N 1
ATOM 1547 C CA . LEU A 1 195 ? 3.046 -1.000 7.601 1.00 98.06 195 LEU A CA 1
ATOM 1548 C C . LEU A 1 195 ? 2.541 0.190 8.422 1.00 98.06 195 LEU A C 1
ATOM 1550 O O . LEU A 1 195 ? 2.053 -0.009 9.532 1.00 98.06 195 LEU A O 1
ATOM 1554 N N . THR A 1 196 ? 2.593 1.402 7.869 1.00 98.38 196 THR A N 1
ATOM 1555 C CA . THR A 1 196 ? 2.073 2.610 8.518 1.00 98.38 196 THR A CA 1
ATOM 1556 C C . THR A 1 196 ? 0.576 2.489 8.792 1.00 98.38 196 THR A C 1
ATOM 1558 O O . THR A 1 196 ? 0.151 2.708 9.924 1.00 98.38 196 THR A O 1
ATOM 1561 N N . ARG A 1 197 ? -0.229 2.054 7.811 1.00 98.19 197 ARG A N 1
ATOM 1562 C CA . ARG A 1 197 ? -1.671 1.817 8.019 1.00 98.19 197 ARG A CA 1
ATOM 1563 C C . ARG A 1 197 ? -1.936 0.797 9.125 1.00 98.19 197 ARG A C 1
ATOM 1565 O O . ARG A 1 197 ? -2.751 1.052 10.007 1.00 98.19 197 ARG A O 1
ATOM 1572 N N . ARG A 1 198 ? -1.201 -0.320 9.135 1.00 97.25 198 ARG A N 1
ATOM 1573 C CA . ARG A 1 198 ? -1.305 -1.332 10.198 1.00 97.25 198 ARG A CA 1
ATOM 1574 C C . ARG A 1 198 ? -0.932 -0.765 11.571 1.00 97.25 198 ARG A C 1
ATOM 1576 O O . ARG A 1 198 ? -1.582 -1.097 12.563 1.00 97.25 198 ARG A O 1
ATOM 1583 N N . TYR A 1 199 ? 0.100 0.076 11.635 1.00 98.31 199 TYR A N 1
ATOM 1584 C CA . TYR A 1 199 ? 0.524 0.728 12.871 1.00 98.31 199 TYR A CA 1
ATOM 1585 C C . TYR A 1 199 ? -0.567 1.654 13.418 1.00 98.31 199 TYR A C 1
ATOM 1587 O O . TYR A 1 199 ? -0.914 1.538 14.590 1.00 98.31 199 TYR A O 1
ATOM 1595 N N . TYR A 1 200 ? -1.166 2.496 12.570 1.00 98.62 200 TYR A N 1
ATOM 1596 C CA . TYR A 1 200 ? -2.283 3.357 12.969 1.00 98.62 200 TYR A CA 1
ATOM 1597 C C . TYR A 1 200 ? -3.521 2.562 13.389 1.00 98.62 200 TYR A C 1
ATOM 1599 O O . TYR A 1 200 ? -4.105 2.873 14.420 1.00 98.62 200 TYR A O 1
ATOM 1607 N N . ALA A 1 201 ? -3.880 1.497 12.666 1.00 97.38 201 ALA A N 1
ATOM 1608 C CA . ALA A 1 201 ? -4.994 0.632 13.058 1.00 97.38 201 ALA A CA 1
ATOM 1609 C C . ALA A 1 201 ? -4.767 0.011 14.449 1.00 97.38 201 ALA A C 1
ATOM 1611 O O . ALA A 1 201 ? -5.644 0.052 15.309 1.00 97.38 201 ALA A O 1
ATOM 1612 N N . THR A 1 202 ? -3.554 -0.496 14.700 1.00 98.25 202 THR A N 1
ATOM 1613 C CA . THR A 1 202 ? -3.185 -1.067 16.008 1.00 98.25 202 THR A CA 1
ATOM 1614 C C . THR A 1 202 ? -3.195 -0.002 17.103 1.00 98.25 202 THR A C 1
ATOM 1616 O O . THR A 1 202 ? -3.699 -0.243 18.196 1.00 98.25 202 THR A O 1
ATOM 1619 N N . TYR A 1 203 ? -2.658 1.185 16.819 1.00 98.44 203 TYR A N 1
ATOM 1620 C CA . TYR A 1 203 ? -2.646 2.304 17.754 1.00 98.44 203 TYR A CA 1
ATOM 1621 C C . TYR A 1 203 ? -4.065 2.752 18.129 1.00 98.44 203 TYR A C 1
ATOM 1623 O O . TYR A 1 203 ? -4.352 2.903 19.314 1.00 98.44 203 TYR A O 1
ATOM 1631 N N . ASN A 1 204 ? -4.957 2.903 17.148 1.00 98.31 204 ASN A N 1
ATOM 1632 C CA . ASN A 1 204 ? -6.348 3.295 17.373 1.00 98.31 204 ASN A CA 1
ATOM 1633 C C . ASN A 1 204 ? -7.097 2.246 18.206 1.00 98.31 204 ASN A C 1
ATOM 1635 O O . ASN A 1 204 ? -7.774 2.608 19.163 1.00 98.31 204 ASN A O 1
ATOM 1639 N N . ALA A 1 205 ? -6.896 0.954 17.923 1.00 97.12 205 ALA A N 1
ATOM 1640 C CA . ALA A 1 205 ? -7.470 -0.123 18.728 1.00 97.12 205 ALA A CA 1
ATOM 1641 C C . ALA A 1 205 ? -6.976 -0.079 20.188 1.00 97.12 205 ALA A C 1
ATOM 1643 O O . ALA A 1 205 ? -7.762 -0.196 21.126 1.00 97.12 205 ALA A O 1
ATOM 1644 N N . LEU A 1 206 ? -5.674 0.140 20.406 1.00 98.31 206 LEU A N 1
ATOM 1645 C CA . LEU A 1 206 ? -5.112 0.283 21.755 1.00 98.31 206 LEU A CA 1
ATOM 1646 C C . LEU A 1 206 ? -5.627 1.536 22.475 1.00 98.31 206 LEU A C 1
ATOM 1648 O O . LEU A 1 206 ? -5.831 1.503 23.690 1.00 98.31 206 LEU A O 1
ATOM 1652 N N . LEU A 1 207 ? -5.832 2.634 21.746 1.00 98.44 207 LEU A N 1
ATOM 1653 C CA . LEU A 1 207 ? -6.397 3.865 22.287 1.00 98.44 207 LEU A CA 1
ATOM 1654 C C . LEU A 1 207 ? -7.842 3.646 22.748 1.00 98.44 207 LEU A C 1
ATOM 1656 O O . LEU A 1 207 ? -8.172 4.008 23.876 1.00 98.44 207 LEU A O 1
ATOM 1660 N N . GLU A 1 208 ? -8.665 2.983 21.937 1.00 97.25 208 GLU A N 1
ATOM 1661 C CA . GLU A 1 208 ? -10.040 2.634 22.299 1.00 97.25 208 GLU A CA 1
ATOM 1662 C C . GLU A 1 208 ? -10.084 1.720 23.534 1.00 97.25 208 GLU A C 1
ATOM 1664 O O . GLU A 1 208 ? -10.827 1.989 24.481 1.00 97.25 208 GLU A O 1
ATOM 1669 N N . ILE A 1 209 ? -9.223 0.695 23.593 1.00 97.06 209 ILE A N 1
ATOM 1670 C CA . ILE A 1 209 ? -9.098 -0.178 24.772 1.00 97.06 209 ILE A CA 1
ATOM 1671 C C . ILE A 1 209 ? -8.738 0.644 26.014 1.00 97.06 209 ILE A C 1
ATOM 1673 O O . ILE A 1 209 ? -9.370 0.492 27.060 1.00 97.06 209 ILE A O 1
ATOM 1677 N N . LYS A 1 210 ? -7.755 1.546 25.914 1.00 98.25 210 LYS A N 1
ATOM 1678 C CA . LYS A 1 210 ? -7.363 2.425 27.024 1.00 98.25 210 LYS A CA 1
ATOM 1679 C C . LYS A 1 210 ? -8.539 3.283 27.496 1.00 98.25 210 LYS A C 1
ATOM 1681 O O . LYS A 1 210 ? -8.745 3.421 28.700 1.00 98.25 210 LYS A O 1
ATOM 1686 N N . GLU A 1 211 ? -9.304 3.869 26.581 1.00 98.06 211 GLU A N 1
ATOM 1687 C CA . GLU A 1 211 ? -10.477 4.672 26.932 1.00 98.06 211 GLU A CA 1
ATOM 1688 C C . GLU A 1 211 ? -11.566 3.848 27.622 1.00 98.06 211 GLU A C 1
ATOM 1690 O O . GLU A 1 211 ? -12.157 4.311 28.600 1.00 98.06 211 GLU A O 1
ATOM 1695 N N . LEU A 1 212 ? -11.823 2.625 27.150 1.00 95.50 212 LEU A N 1
ATOM 1696 C CA . LEU A 1 212 ? -12.764 1.703 27.787 1.00 95.50 212 LEU A CA 1
ATOM 1697 C C . LEU A 1 212 ? -12.302 1.314 29.195 1.00 95.50 212 LEU A C 1
ATOM 1699 O O . LEU A 1 212 ? -13.098 1.386 30.131 1.00 95.50 212 LEU A O 1
ATOM 1703 N N . MET A 1 213 ? -11.015 1.011 29.377 1.00 98.12 213 MET A N 1
ATOM 1704 C CA . MET A 1 213 ? -10.440 0.726 30.696 1.00 98.12 213 MET A CA 1
ATOM 1705 C C . MET A 1 213 ? -10.563 1.916 31.658 1.00 98.12 213 MET A C 1
ATOM 1707 O O . MET A 1 213 ? -10.857 1.734 32.838 1.00 98.12 213 MET A O 1
ATOM 1711 N N . LEU A 1 214 ? -10.372 3.149 31.176 1.00 98.19 214 LEU A N 1
ATOM 1712 C CA . LEU A 1 214 ? -10.558 4.353 31.995 1.00 98.19 214 LEU A CA 1
ATOM 1713 C C . LEU A 1 214 ? -12.024 4.549 32.401 1.00 98.19 214 LEU A C 1
ATOM 1715 O O . LEU A 1 214 ? -12.297 4.914 33.547 1.00 98.19 214 LEU A O 1
ATOM 1719 N N . LYS A 1 215 ? -12.968 4.280 31.490 1.00 96.06 215 LYS A N 1
ATOM 1720 C CA . LYS A 1 215 ? -14.411 4.309 31.783 1.00 96.06 215 LYS A CA 1
ATOM 1721 C C . LYS A 1 215 ? -14.778 3.260 32.835 1.00 96.06 215 LYS A C 1
ATOM 1723 O O . LYS A 1 215 ? -15.507 3.580 33.770 1.00 96.06 215 LYS A O 1
ATOM 1728 N N . GLU A 1 216 ? -14.231 2.049 32.737 1.00 95.31 216 GLU A N 1
ATOM 1729 C CA . GLU A 1 216 ? -14.429 0.985 33.729 1.00 95.31 216 GLU A CA 1
ATOM 1730 C C . GLU A 1 216 ? -13.856 1.368 35.099 1.00 95.31 216 GLU A C 1
ATOM 1732 O O . GLU A 1 216 ? -14.557 1.285 36.107 1.00 95.31 216 GLU A O 1
ATOM 1737 N N . ALA A 1 217 ? -12.622 1.875 35.149 1.00 97.44 217 ALA A N 1
ATOM 1738 C CA . ALA A 1 217 ? -12.009 2.329 36.395 1.00 97.44 217 ALA A CA 1
ATOM 1739 C C . ALA A 1 217 ? -12.814 3.464 37.054 1.00 97.44 217 ALA A C 1
ATOM 1741 O O . ALA A 1 217 ? -13.029 3.454 38.267 1.00 97.44 217 ALA A O 1
ATOM 1742 N N . SER A 1 218 ? -13.297 4.425 36.259 1.00 97.00 218 SER A N 1
ATOM 1743 C CA . SER A 1 218 ? -14.155 5.515 36.736 1.00 97.00 218 SER A CA 1
ATOM 1744 C C . SER A 1 218 ? -15.485 4.995 37.293 1.00 97.00 218 SER A C 1
ATOM 1746 O O . SER A 1 218 ? -15.898 5.406 38.380 1.00 97.00 218 SER A O 1
ATOM 1748 N N . LEU A 1 219 ? -16.118 4.043 36.599 1.00 94.94 219 LEU A N 1
ATOM 1749 C CA . LEU A 1 219 ? -17.352 3.396 37.040 1.00 94.94 219 LEU A CA 1
ATOM 1750 C C . LEU A 1 219 ? -17.151 2.651 38.365 1.00 94.94 219 LEU A C 1
ATOM 1752 O O . LEU A 1 219 ? -17.909 2.871 39.307 1.00 94.94 219 LEU A O 1
ATOM 1756 N N . LEU A 1 220 ? -16.111 1.820 38.465 1.00 95.00 220 LEU A N 1
ATOM 1757 C CA . LEU A 1 220 ? -15.788 1.076 39.685 1.00 95.00 220 LEU A CA 1
ATOM 1758 C C . LEU A 1 220 ? -15.491 2.012 40.858 1.00 95.00 220 LEU A C 1
ATOM 1760 O O . LEU A 1 220 ? -15.959 1.772 41.972 1.00 95.00 220 LEU A O 1
ATOM 1764 N N . ASN A 1 221 ? -14.767 3.106 40.615 1.00 95.25 221 ASN A N 1
ATOM 1765 C CA . ASN A 1 221 ? -14.498 4.098 41.650 1.00 95.25 221 ASN A CA 1
ATOM 1766 C C . ASN A 1 221 ? -15.788 4.801 42.109 1.00 95.25 221 ASN A C 1
ATOM 1768 O O . ASN A 1 221 ? -15.996 4.979 43.306 1.00 95.25 221 ASN A O 1
ATOM 1772 N N . SER A 1 222 ? -16.687 5.139 41.177 1.00 93.69 222 SER A N 1
ATOM 1773 C CA . SER A 1 222 ? -18.000 5.719 41.491 1.00 93.69 222 SER A CA 1
ATOM 1774 C C . SER A 1 222 ? -18.864 4.769 42.324 1.00 93.69 222 SER A C 1
ATOM 1776 O O . SER A 1 222 ? -19.419 5.179 43.343 1.00 93.69 222 SER A O 1
ATOM 1778 N N . ILE A 1 223 ? -18.914 3.484 41.955 1.00 92.25 223 ILE A N 1
ATOM 1779 C CA . ILE A 1 223 ? -19.621 2.451 42.724 1.00 92.25 223 ILE A CA 1
ATOM 1780 C C . ILE A 1 223 ? -19.026 2.336 44.131 1.00 92.25 223 ILE A C 1
ATOM 1782 O O . ILE A 1 223 ? -19.768 2.331 45.107 1.00 92.25 223 ILE A O 1
ATOM 1786 N N . ASN A 1 224 ? -17.698 2.297 44.261 1.00 92.00 224 ASN A N 1
ATOM 1787 C CA . ASN A 1 224 ? -17.021 2.182 45.554 1.00 92.00 224 ASN A CA 1
ATOM 1788 C C . ASN A 1 224 ? -17.288 3.386 46.480 1.00 92.00 224 ASN A C 1
ATOM 1790 O O . ASN A 1 224 ? -17.473 3.208 47.685 1.00 92.00 224 ASN A O 1
ATOM 1794 N N . LEU A 1 225 ? -17.336 4.603 45.927 1.00 90.25 225 LEU A N 1
ATOM 1795 C CA . LEU A 1 225 ? -17.699 5.809 46.679 1.00 90.25 225 LEU A CA 1
ATOM 1796 C C . LEU A 1 225 ? -19.162 5.761 47.138 1.00 90.25 225 LEU A C 1
ATOM 1798 O O . LEU A 1 225 ? -19.437 5.976 48.315 1.00 90.25 225 LEU A O 1
ATOM 1802 N N . GLN A 1 226 ? -20.086 5.411 46.238 1.00 90.19 226 GLN A N 1
ATOM 1803 C CA . GLN A 1 226 ? -21.514 5.310 46.558 1.00 90.19 226 GLN A CA 1
ATOM 1804 C C . GLN A 1 226 ? -21.818 4.184 47.553 1.00 90.19 226 GLN A C 1
ATOM 1806 O O . GLN A 1 226 ? -22.731 4.314 48.364 1.00 90.19 226 GLN A O 1
ATOM 1811 N N . PHE A 1 227 ? -21.050 3.092 47.525 1.00 91.19 227 PHE A N 1
ATOM 1812 C CA . PHE A 1 227 ? -21.278 1.913 48.357 1.00 91.19 227 PHE A CA 1
ATOM 1813 C C . PHE A 1 227 ? -21.234 2.230 49.855 1.00 91.19 227 PHE A C 1
ATOM 1815 O O . PHE A 1 227 ? -22.120 1.813 50.600 1.00 91.19 227 PHE A O 1
ATOM 1822 N N . LYS A 1 228 ? -20.222 2.986 50.306 1.00 85.94 228 LYS A N 1
ATOM 1823 C CA . LYS A 1 228 ? -20.041 3.289 51.735 1.00 85.94 228 LYS A CA 1
ATOM 1824 C C . LYS A 1 228 ? -21.217 4.076 52.305 1.00 85.94 228 LYS A C 1
ATOM 1826 O O . LYS A 1 228 ? -21.710 3.721 53.371 1.00 85.94 228 LYS A O 1
ATOM 1831 N N . ASP A 1 229 ? -21.691 5.080 51.576 1.00 86.06 229 ASP A N 1
ATOM 1832 C CA . ASP A 1 229 ? -22.785 5.943 52.023 1.00 86.06 229 ASP A CA 1
ATOM 1833 C C . ASP A 1 229 ? -24.142 5.240 51.887 1.00 86.06 229 ASP A C 1
ATOM 1835 O O . ASP A 1 229 ? -24.968 5.283 52.803 1.00 86.06 229 ASP A O 1
ATOM 1839 N N . ALA A 1 230 ? -24.359 4.518 50.784 1.00 91.06 230 ALA A N 1
ATOM 1840 C CA . ALA A 1 230 ? -25.599 3.796 50.519 1.00 91.06 230 ALA A CA 1
ATOM 1841 C C . ALA A 1 230 ? -25.868 2.681 51.539 1.00 91.06 230 ALA A C 1
ATOM 1843 O O . ALA A 1 230 ? -27.017 2.474 51.922 1.00 91.06 230 ALA A O 1
ATOM 1844 N N . MET A 1 231 ? -24.828 1.998 52.027 1.00 90.44 231 MET A N 1
ATOM 1845 C CA . MET A 1 231 ? -24.984 0.889 52.976 1.00 90.44 231 MET A CA 1
ATOM 1846 C C . MET A 1 231 ? -25.424 1.324 54.379 1.00 90.44 231 MET A C 1
ATOM 1848 O O . MET A 1 231 ? -25.935 0.493 55.130 1.00 90.44 231 MET A O 1
ATOM 1852 N N . THR A 1 232 ? -25.288 2.608 54.727 1.00 91.50 232 THR A N 1
ATOM 1853 C CA . THR A 1 232 ? -25.691 3.136 56.044 1.00 91.50 232 THR A CA 1
ATOM 1854 C C . THR A 1 232 ? -27.206 3.242 56.228 1.00 91.50 232 THR A C 1
ATOM 1856 O O . THR A 1 232 ? -27.677 3.315 57.363 1.00 91.50 232 THR A O 1
ATOM 1859 N N . THR A 1 233 ? -27.987 3.240 55.140 1.00 93.12 233 THR A N 1
ATOM 1860 C CA . THR A 1 233 ? -29.445 3.404 55.196 1.00 93.12 233 THR A CA 1
ATOM 1861 C C . THR A 1 233 ? -30.168 2.401 54.293 1.00 93.12 233 THR A C 1
ATOM 1863 O O . THR A 1 233 ? -29.722 2.150 53.176 1.00 93.12 233 THR A O 1
ATOM 1866 N N . PRO A 1 234 ? -31.335 1.866 54.699 1.00 89.69 234 PRO A N 1
ATOM 1867 C CA . PRO A 1 234 ? -32.095 0.928 53.865 1.00 89.69 234 PRO A CA 1
ATOM 1868 C C . PRO A 1 234 ? -32.587 1.564 52.552 1.00 89.69 234 PRO A C 1
ATOM 1870 O O . PRO A 1 234 ? -32.651 0.900 51.522 1.00 89.69 234 PRO A O 1
ATOM 1873 N N . SER A 1 235 ? -32.875 2.872 52.548 1.00 90.19 235 SER A N 1
ATOM 1874 C CA . SER A 1 235 ? -33.203 3.597 51.312 1.00 90.19 235 SER A CA 1
ATOM 1875 C C . SER A 1 235 ? -31.990 3.739 50.382 1.00 90.19 235 SER A C 1
ATOM 1877 O O . SER A 1 235 ? -32.141 3.606 49.169 1.00 90.19 235 SER A O 1
ATOM 1879 N N . GLY A 1 236 ? -30.790 3.969 50.930 1.00 90.69 236 GLY A N 1
ATOM 1880 C CA . GLY A 1 236 ? -29.544 3.996 50.162 1.00 90.69 236 GLY A CA 1
ATOM 1881 C C . GLY A 1 236 ? -29.230 2.645 49.522 1.00 90.69 236 GLY A C 1
ATOM 1882 O O . GLY A 1 236 ? -28.894 2.601 48.342 1.00 90.69 236 GLY A O 1
ATOM 1883 N N . GLN A 1 237 ? -29.440 1.548 50.257 1.00 92.12 237 GLN A N 1
ATOM 1884 C CA . GLN A 1 237 ? -29.278 0.181 49.748 1.00 92.12 237 GLN A CA 1
ATOM 1885 C C . GLN A 1 237 ? -30.198 -0.103 48.552 1.00 92.12 237 GLN A C 1
ATOM 1887 O O . GLN A 1 237 ? -29.730 -0.606 47.534 1.00 92.12 237 GLN A O 1
ATOM 1892 N N . SER A 1 238 ? -31.480 0.275 48.636 1.00 92.75 238 SER A N 1
ATOM 1893 C CA . SER A 1 238 ? -32.419 0.128 47.512 1.00 92.75 238 SER A CA 1
ATOM 1894 C C . SER A 1 238 ? -31.977 0.935 46.289 1.00 92.75 238 SER A C 1
ATOM 1896 O O . SER A 1 238 ? -31.938 0.400 45.189 1.00 92.75 238 SER A O 1
ATOM 1898 N N . LYS A 1 239 ? -31.568 2.198 46.475 1.00 91.94 239 LYS A N 1
ATOM 1899 C CA . LYS A 1 239 ? -31.099 3.047 45.366 1.00 91.94 239 LYS A CA 1
ATOM 1900 C C . LYS A 1 239 ? -29.836 2.501 44.702 1.00 91.94 239 LYS A C 1
ATOM 1902 O O . LYS A 1 239 ? -29.703 2.600 43.489 1.00 91.94 239 LYS A O 1
ATOM 1907 N N . LEU A 1 240 ? -28.907 1.945 45.481 1.00 92.06 240 LEU A N 1
ATOM 1908 C CA . LEU A 1 240 ? -27.701 1.310 44.947 1.00 92.06 240 LEU A CA 1
ATOM 1909 C C . LEU A 1 240 ? -28.040 0.064 44.116 1.00 92.06 240 LEU A C 1
ATOM 1911 O O . LEU A 1 240 ? -27.426 -0.164 43.078 1.00 92.06 240 LEU A O 1
ATOM 1915 N N . LEU A 1 241 ? -29.026 -0.731 44.542 1.00 93.00 241 LEU A N 1
ATOM 1916 C CA . LEU A 1 241 ? -29.506 -1.866 43.750 1.00 93.00 241 LEU A CA 1
ATOM 1917 C C . LEU A 1 241 ? -30.122 -1.403 42.426 1.00 93.00 241 LEU A C 1
ATOM 1919 O O . LEU A 1 241 ? -29.768 -1.950 41.382 1.00 93.00 241 LEU A O 1
ATOM 1923 N N . ASP A 1 242 ? -30.949 -0.355 42.454 1.00 93.50 242 ASP A N 1
ATOM 1924 C CA . ASP A 1 242 ? -31.550 0.216 41.245 1.00 93.50 242 ASP A CA 1
ATOM 1925 C C . ASP A 1 242 ? -30.470 0.719 40.266 1.00 93.50 242 ASP A C 1
ATOM 1927 O O . ASP A 1 242 ? -30.537 0.458 39.062 1.00 93.50 242 ASP A O 1
ATOM 1931 N N . THR A 1 243 ? -29.423 1.403 40.755 1.00 93.50 243 THR A N 1
ATOM 1932 C CA . THR A 1 243 ? -28.325 1.873 39.889 1.00 93.50 243 THR A CA 1
ATOM 1933 C C . THR A 1 243 ? -27.508 0.718 39.315 1.00 93.50 243 THR A C 1
ATOM 1935 O O . THR A 1 243 ? -27.173 0.745 38.129 1.00 93.50 243 THR A O 1
ATOM 1938 N N . MET A 1 244 ? -27.216 -0.318 40.109 1.00 93.81 244 MET A N 1
ATOM 1939 C CA . MET A 1 244 ? -26.519 -1.518 39.634 1.00 93.81 244 MET A CA 1
ATOM 1940 C C . MET A 1 244 ? -27.334 -2.266 38.574 1.00 93.81 244 MET A C 1
ATOM 1942 O O . MET A 1 244 ? -26.761 -2.726 37.585 1.00 93.81 244 MET A O 1
ATOM 1946 N N . GLU A 1 245 ? -28.657 -2.350 38.725 1.00 95.88 245 GLU A N 1
ATOM 1947 C CA . GLU A 1 245 ? -29.536 -2.961 37.725 1.00 95.88 245 GLU A CA 1
ATOM 1948 C C . GLU A 1 245 ? -29.517 -2.182 36.401 1.00 95.88 245 GLU A C 1
ATOM 1950 O O . GLU A 1 245 ? -29.368 -2.779 35.329 1.00 95.88 245 GLU A O 1
ATOM 1955 N N . VAL A 1 246 ? -29.572 -0.846 36.463 1.00 95.69 246 VAL A N 1
ATOM 1956 C CA . VAL A 1 246 ? -29.450 0.022 35.281 1.00 95.69 246 VAL A CA 1
ATOM 1957 C C . VAL A 1 246 ? -28.100 -0.171 34.585 1.00 95.69 246 VAL A C 1
ATOM 1959 O O . VAL A 1 246 ? -28.066 -0.339 33.362 1.00 95.69 246 VAL A O 1
ATOM 1962 N N . ILE A 1 247 ? -26.995 -0.203 35.341 1.00 95.12 247 ILE A N 1
ATOM 1963 C CA . ILE A 1 247 ? -25.647 -0.435 34.798 1.00 95.12 247 ILE A CA 1
ATOM 1964 C C . ILE A 1 247 ? -25.581 -1.803 34.111 1.00 95.12 247 ILE A C 1
ATOM 1966 O O . ILE A 1 247 ? -25.179 -1.885 32.952 1.00 95.12 247 ILE A O 1
ATOM 1970 N N . LEU A 1 248 ? -26.028 -2.872 34.778 1.00 96.12 248 LEU A N 1
ATOM 1971 C CA . LEU A 1 248 ? -26.019 -4.228 34.222 1.00 96.12 248 LEU A CA 1
ATOM 1972 C C . LEU A 1 248 ? -26.835 -4.327 32.932 1.00 96.12 248 LEU A C 1
ATOM 1974 O O . LEU A 1 248 ? -26.396 -4.967 31.972 1.00 96.12 248 LEU A O 1
ATOM 1978 N N . LYS A 1 249 ? -28.010 -3.694 32.889 1.00 96.69 249 LYS A N 1
ATOM 1979 C CA . LYS A 1 249 ? -28.851 -3.657 31.691 1.00 96.69 249 LYS A CA 1
ATOM 1980 C C . LYS A 1 249 ? -28.154 -2.916 30.548 1.00 96.69 249 LYS A C 1
ATOM 1982 O O . LYS A 1 249 ? -28.118 -3.435 29.433 1.00 96.69 249 LYS A O 1
ATOM 1987 N N . GLY A 1 250 ? -27.547 -1.762 30.833 1.00 95.69 250 GLY A N 1
ATOM 1988 C CA . GLY A 1 250 ? -26.777 -0.987 29.859 1.00 95.69 250 GLY A CA 1
ATOM 1989 C C . GLY A 1 250 ? -25.575 -1.757 29.304 1.00 95.69 250 GLY A C 1
ATOM 1990 O O . GLY A 1 250 ? -25.386 -1.813 28.088 1.00 95.69 250 GLY A O 1
ATOM 1991 N N . THR A 1 251 ? -24.802 -2.426 30.165 1.00 94.12 251 THR A N 1
ATOM 1992 C CA . THR A 1 251 ? -23.648 -3.240 29.749 1.00 94.12 251 THR A CA 1
ATOM 1993 C C . THR A 1 251 ? -24.072 -4.438 28.903 1.00 94.12 251 THR A C 1
ATOM 1995 O O . THR A 1 251 ? -23.450 -4.703 27.875 1.00 94.12 251 THR A O 1
ATOM 1998 N N . LYS A 1 252 ? -25.156 -5.138 29.273 1.00 96.25 252 LYS A N 1
ATOM 1999 C CA . LYS A 1 252 ? -25.710 -6.237 28.460 1.00 96.25 252 LYS A CA 1
ATOM 2000 C C . LYS A 1 252 ? -26.155 -5.756 27.080 1.00 96.25 252 LYS A C 1
ATOM 2002 O O . LYS A 1 252 ? -25.835 -6.399 26.087 1.00 96.25 252 LYS A O 1
ATOM 2007 N N . GLN A 1 253 ? -26.847 -4.619 27.011 1.00 96.88 253 GLN A N 1
ATOM 2008 C CA . GLN A 1 253 ? -27.288 -4.040 25.741 1.00 96.88 253 GLN A CA 1
ATOM 2009 C C . GLN A 1 253 ? -26.100 -3.642 24.854 1.00 96.88 253 GLN A C 1
ATOM 2011 O O . GLN A 1 253 ? -26.105 -3.928 23.658 1.00 96.88 253 GLN A O 1
ATOM 2016 N N . LYS A 1 254 ? -25.068 -3.012 25.432 1.00 94.88 254 LYS A N 1
ATOM 2017 C CA . LYS A 1 254 ? -23.840 -2.647 24.711 1.00 94.88 254 LYS A CA 1
ATOM 2018 C C . LYS A 1 254 ? -23.128 -3.889 24.169 1.00 94.88 254 LYS A C 1
ATOM 2020 O O . LYS A 1 254 ? -22.746 -3.893 23.006 1.00 94.88 254 LYS A O 1
ATOM 2025 N N . LEU A 1 255 ? -23.001 -4.939 24.985 1.00 95.75 255 LEU A N 1
ATOM 2026 C CA . LEU A 1 255 ? -22.384 -6.205 24.586 1.00 95.75 255 LEU A CA 1
ATOM 2027 C C . LEU A 1 255 ? -23.116 -6.848 23.405 1.00 95.75 255 LEU A C 1
ATOM 2029 O O . LEU A 1 255 ? -22.469 -7.307 22.469 1.00 95.75 255 LEU A O 1
ATOM 2033 N N . GLU A 1 256 ? -24.448 -6.878 23.446 1.00 97.25 256 GLU A N 1
ATOM 2034 C CA . GLU A 1 256 ? -25.245 -7.453 22.362 1.00 97.25 256 GLU A CA 1
ATOM 2035 C C . GLU A 1 256 ? -25.083 -6.659 21.064 1.00 97.25 256 GLU A C 1
ATOM 2037 O O . GLU A 1 256 ? -24.840 -7.246 20.012 1.00 97.25 256 GLU A O 1
ATOM 2042 N N . LYS A 1 257 ? -25.107 -5.321 21.146 1.00 96.81 257 LYS A N 1
ATOM 2043 C CA . LYS A 1 257 ? -24.848 -4.459 19.988 1.00 96.81 257 LYS A CA 1
ATOM 2044 C C . LYS A 1 257 ? -23.462 -4.726 19.388 1.00 96.81 257 LYS A C 1
ATOM 2046 O O . LYS A 1 257 ? -23.365 -4.999 18.202 1.00 96.81 257 LYS A O 1
ATOM 2051 N N . THR A 1 258 ? -22.410 -4.748 20.208 1.00 94.31 258 THR A N 1
ATOM 2052 C CA . THR A 1 258 ? -21.042 -5.012 19.733 1.00 94.31 258 THR A CA 1
ATOM 2053 C C . THR A 1 258 ? -20.891 -6.401 19.105 1.00 94.31 258 THR A C 1
ATOM 2055 O O . THR A 1 258 ? -20.173 -6.549 18.121 1.00 94.31 258 THR A O 1
ATOM 2058 N N . LYS A 1 259 ? -21.571 -7.429 19.628 1.00 96.12 259 LYS A N 1
ATOM 2059 C CA . LYS A 1 259 ? -21.592 -8.758 18.995 1.00 96.12 259 LYS A CA 1
ATOM 2060 C C . LYS A 1 259 ? -22.275 -8.732 17.632 1.00 96.12 259 LYS A C 1
ATOM 2062 O O . LYS A 1 259 ? -21.792 -9.380 16.708 1.00 96.12 259 LYS A O 1
ATOM 2067 N N . GLN A 1 260 ? -23.381 -8.004 17.511 1.00 96.94 260 GLN A N 1
ATOM 2068 C CA . GLN A 1 260 ? -24.081 -7.858 16.242 1.00 96.94 260 GLN A CA 1
ATOM 2069 C C . GLN A 1 260 ? -23.211 -7.128 15.211 1.00 96.94 260 GLN A C 1
ATOM 2071 O O . GLN A 1 260 ? -23.095 -7.604 14.084 1.00 96.94 260 GLN A O 1
ATOM 2076 N N . ASP A 1 261 ? -22.551 -6.041 15.615 1.00 95.00 261 ASP A N 1
ATOM 2077 C CA . ASP A 1 261 ? -21.622 -5.285 14.766 1.00 95.00 261 ASP A CA 1
ATOM 2078 C C . ASP A 1 261 ? -20.458 -6.185 14.297 1.00 95.00 261 ASP A C 1
ATOM 2080 O O . ASP A 1 261 ? -20.143 -6.231 13.110 1.00 95.00 261 ASP A O 1
ATOM 2084 N N . LEU A 1 262 ? -19.892 -7.003 15.197 1.00 95.44 262 LEU A N 1
ATOM 2085 C CA . LEU A 1 262 ? -18.845 -7.977 14.864 1.00 95.44 262 LEU A CA 1
ATOM 2086 C C . LEU A 1 262 ? -19.310 -9.018 13.832 1.00 95.44 262 LEU A C 1
ATOM 2088 O O . LEU A 1 262 ? -18.559 -9.364 12.922 1.00 95.44 262 LEU A O 1
ATOM 2092 N N . LEU A 1 263 ? -20.537 -9.532 13.963 1.00 96.69 263 LEU A N 1
ATOM 2093 C CA . LEU A 1 263 ? -21.094 -10.494 13.007 1.00 96.69 263 LEU A CA 1
ATOM 2094 C C . LEU A 1 263 ? -21.309 -9.874 11.624 1.00 96.69 263 LEU A C 1
ATOM 2096 O O . LEU A 1 263 ? -21.132 -10.562 10.618 1.00 96.69 263 LEU A O 1
ATOM 2100 N N . VAL A 1 264 ? -21.710 -8.602 11.565 1.00 96.19 264 VAL A N 1
ATOM 2101 C CA . VAL A 1 264 ? -21.842 -7.866 10.301 1.00 96.19 264 VAL A CA 1
ATOM 2102 C C . VAL A 1 264 ? -20.472 -7.709 9.649 1.00 96.19 264 VAL A C 1
ATOM 2104 O O . VAL A 1 264 ? -20.310 -8.104 8.495 1.00 96.19 264 VAL A O 1
ATOM 2107 N N . GLU A 1 265 ? -19.474 -7.252 10.403 1.00 93.81 265 GLU A N 1
ATOM 2108 C CA . GLU A 1 265 ? -18.106 -7.076 9.905 1.00 93.81 265 GLU A CA 1
ATOM 2109 C C . GLU A 1 265 ? -17.506 -8.398 9.401 1.00 93.81 265 GLU A C 1
ATOM 2111 O O . GLU A 1 265 ? -16.907 -8.465 8.328 1.00 93.81 265 GLU A O 1
ATOM 2116 N N . GLN A 1 266 ? -17.742 -9.499 10.120 1.00 95.69 266 GLN A N 1
ATOM 2117 C CA . GLN A 1 266 ? -17.266 -10.820 9.715 1.00 95.69 266 GLN A CA 1
ATOM 2118 C C . GLN A 1 266 ? -17.907 -11.305 8.407 1.00 95.69 266 GLN A C 1
ATOM 2120 O O . GLN A 1 266 ? -17.240 -11.939 7.590 1.00 95.69 266 GLN A O 1
ATOM 2125 N N . LYS A 1 267 ? -19.187 -10.995 8.169 1.00 96.06 267 LYS A N 1
ATOM 2126 C CA . LYS A 1 267 ? -19.838 -11.300 6.885 1.00 96.06 267 LYS A CA 1
ATOM 2127 C C . LYS A 1 267 ? -19.235 -10.492 5.741 1.00 96.06 267 LYS A C 1
ATOM 2129 O O . LYS A 1 267 ? -19.026 -11.050 4.666 1.00 96.06 267 LYS A O 1
ATOM 2134 N N . VAL A 1 268 ? -18.943 -9.210 5.968 1.00 95.50 268 VAL A N 1
ATOM 2135 C CA . VAL A 1 268 ? -18.290 -8.347 4.973 1.00 95.50 268 VAL A CA 1
ATOM 2136 C C . VAL A 1 268 ? -16.914 -8.902 4.610 1.00 95.50 268 VAL A C 1
ATOM 2138 O O . VAL A 1 268 ? -16.617 -9.056 3.423 1.00 95.50 268 VAL A O 1
ATOM 2141 N N . LEU A 1 269 ? -16.121 -9.284 5.617 1.00 94.69 269 LEU A N 1
ATOM 2142 C CA . LEU A 1 269 ? -14.806 -9.896 5.429 1.00 94.69 269 LEU A CA 1
ATOM 2143 C C . LEU A 1 269 ? -14.890 -11.195 4.621 1.00 94.69 269 LEU A C 1
ATOM 2145 O O . LEU A 1 269 ? -14.194 -11.318 3.618 1.00 94.69 269 LEU A O 1
ATOM 2149 N N . ASN A 1 270 ? -15.792 -12.114 4.977 1.00 95.12 270 ASN A N 1
ATOM 2150 C CA . ASN A 1 270 ? -15.980 -13.363 4.231 1.00 95.12 270 ASN A CA 1
ATOM 2151 C C . ASN A 1 270 ? -16.366 -13.105 2.760 1.00 95.12 270 ASN A C 1
ATOM 2153 O O . ASN A 1 270 ? -15.848 -13.764 1.863 1.00 95.12 270 ASN A O 1
ATOM 2157 N N . SER A 1 271 ? -17.234 -12.119 2.496 1.00 96.25 271 SER A N 1
ATOM 2158 C CA . SER A 1 271 ? -17.595 -11.721 1.124 1.00 96.25 271 SER A CA 1
ATOM 2159 C C . SER A 1 271 ? -16.386 -11.178 0.354 1.00 96.25 271 SER A C 1
ATOM 2161 O O . SER A 1 271 ? -16.222 -11.453 -0.834 1.00 96.25 271 SER A O 1
ATOM 2163 N N . PHE A 1 272 ? -15.527 -10.396 1.015 1.00 94.94 272 PHE A N 1
ATOM 2164 C CA . PHE A 1 272 ? -14.309 -9.886 0.394 1.00 94.94 272 PHE A CA 1
ATOM 2165 C C . PHE A 1 272 ? -13.303 -11.009 0.109 1.00 94.94 272 PHE A C 1
ATOM 2167 O O . PHE A 1 272 ? -12.724 -11.043 -0.975 1.00 94.94 272 PHE A O 1
ATOM 2174 N N . GLU A 1 273 ? -13.132 -11.954 1.036 1.00 95.06 273 GLU A N 1
ATOM 2175 C CA . GLU A 1 273 ? -12.283 -13.136 0.848 1.00 95.06 273 GLU A CA 1
ATOM 2176 C C . GLU A 1 273 ? -12.757 -14.006 -0.320 1.00 95.06 273 GLU A C 1
ATOM 2178 O O . GLU A 1 273 ? -11.936 -14.439 -1.128 1.00 95.06 273 GLU A O 1
ATOM 2183 N N . GLU A 1 274 ? -14.068 -14.215 -0.455 1.00 95.75 274 GLU A N 1
ATOM 2184 C CA . GLU A 1 274 ? -14.656 -14.953 -1.576 1.00 95.75 274 GLU A CA 1
ATOM 2185 C C . GLU A 1 274 ? -14.396 -14.248 -2.914 1.00 95.75 274 GLU A C 1
ATOM 2187 O O . GLU A 1 274 ? -13.878 -14.864 -3.848 1.00 95.75 274 GLU A O 1
ATOM 2192 N N . LYS A 1 275 ? -14.667 -12.937 -2.999 1.00 95.44 275 LYS A N 1
ATOM 2193 C CA . LYS A 1 275 ? -14.378 -12.136 -4.203 1.00 95.44 275 LYS A CA 1
ATOM 2194 C C . LYS A 1 275 ? -12.897 -12.183 -4.571 1.00 95.44 275 LYS A C 1
ATOM 2196 O O . LYS A 1 275 ? -12.557 -12.388 -5.733 1.00 95.44 275 LYS A O 1
ATOM 2201 N N . HIS A 1 276 ? -12.014 -12.043 -3.585 1.00 93.88 276 HIS A N 1
ATOM 2202 C CA . HIS A 1 276 ? -10.574 -12.134 -3.794 1.00 93.88 276 HIS A CA 1
ATOM 2203 C C . HIS A 1 276 ? -10.151 -13.535 -4.262 1.00 93.88 276 HIS A C 1
ATOM 2205 O O . HIS A 1 276 ? -9.312 -13.659 -5.150 1.00 93.88 276 HIS A O 1
ATOM 2211 N N . ALA A 1 277 ? -10.738 -14.604 -3.717 1.00 94.62 277 ALA A N 1
ATOM 2212 C CA . ALA A 1 277 ? -10.456 -15.968 -4.157 1.00 94.62 277 ALA A CA 1
ATOM 2213 C C . ALA A 1 277 ? -10.859 -16.202 -5.624 1.00 94.62 277 ALA A C 1
ATOM 2215 O O . ALA A 1 277 ? -10.113 -16.856 -6.357 1.00 94.62 277 ALA A O 1
ATO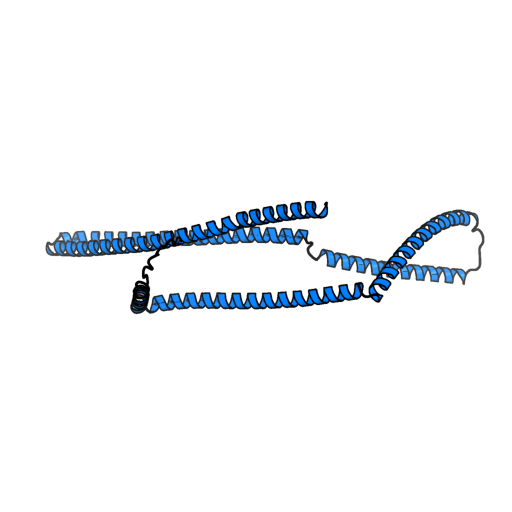M 2216 N N . ILE A 1 278 ? -11.995 -15.643 -6.057 1.00 93.81 278 ILE A N 1
ATOM 2217 C CA . ILE A 1 278 ? -12.451 -15.691 -7.454 1.00 93.81 278 ILE A CA 1
ATOM 2218 C C . ILE A 1 278 ? -11.473 -14.944 -8.366 1.00 93.81 278 ILE A C 1
ATOM 2220 O O . ILE A 1 278 ? -11.030 -15.506 -9.367 1.00 93.81 278 ILE A O 1
ATOM 2224 N N . GLU A 1 279 ? -11.086 -13.720 -8.004 1.00 92.69 279 GLU A N 1
ATOM 2225 C CA . GLU A 1 279 ? -10.158 -12.911 -8.805 1.00 92.69 279 GLU A CA 1
ATOM 2226 C C . GLU A 1 279 ? -8.784 -13.587 -8.930 1.00 92.69 279 GLU A C 1
ATOM 2228 O O . GLU A 1 279 ? -8.244 -13.724 -10.024 1.00 92.69 279 GLU A O 1
ATOM 2233 N N . VAL A 1 280 ? -8.248 -14.127 -7.831 1.00 93.50 280 VAL A N 1
ATOM 2234 C CA . VAL A 1 280 ? -6.985 -14.883 -7.846 1.00 93.50 280 VAL A CA 1
ATOM 2235 C C . VAL A 1 280 ? -7.092 -16.147 -8.704 1.00 93.50 280 VAL A C 1
ATOM 2237 O O . VAL A 1 280 ? -6.125 -16.537 -9.363 1.00 93.50 280 VAL A O 1
ATOM 2240 N N . ALA A 1 281 ? -8.244 -16.823 -8.709 1.00 90.50 281 ALA A N 1
ATOM 2241 C CA . ALA A 1 281 ? -8.464 -17.972 -9.584 1.00 90.50 281 ALA A CA 1
ATOM 2242 C C . ALA A 1 281 ? -8.487 -17.561 -11.067 1.00 90.50 281 ALA A C 1
ATOM 2244 O O . ALA A 1 281 ? -7.901 -18.265 -11.893 1.00 90.50 281 ALA A O 1
ATOM 2245 N N . ALA A 1 282 ? -9.093 -16.415 -11.395 1.00 88.31 282 ALA A N 1
ATOM 2246 C CA . ALA A 1 282 ? -9.079 -15.845 -12.740 1.00 88.31 282 ALA A CA 1
ATOM 2247 C C . ALA A 1 282 ? -7.659 -15.436 -13.172 1.00 88.31 282 ALA A C 1
ATOM 2249 O O . ALA A 1 282 ? -7.214 -15.825 -14.252 1.00 88.31 282 ALA A O 1
ATOM 2250 N N . GLU A 1 283 ? -6.901 -14.758 -12.304 1.00 90.25 283 GLU A N 1
ATOM 2251 C CA . GLU A 1 283 ? -5.501 -14.389 -12.551 1.00 90.25 283 GLU A CA 1
ATOM 2252 C C . GLU A 1 283 ? -4.643 -15.629 -12.856 1.00 90.25 283 GLU A C 1
ATOM 2254 O O . GLU A 1 283 ? -3.890 -15.661 -13.830 1.00 90.25 283 GLU A O 1
ATOM 2259 N N . ARG A 1 284 ? -4.814 -16.706 -12.079 1.00 90.00 284 ARG A N 1
ATOM 2260 C CA . ARG A 1 284 ? -4.113 -17.985 -12.293 1.00 90.00 284 ARG A CA 1
ATOM 2261 C C . ARG A 1 284 ? -4.512 -18.698 -13.584 1.00 90.00 284 ARG A C 1
ATOM 2263 O O . ARG A 1 284 ? -3.742 -19.530 -14.067 1.00 90.00 284 ARG A O 1
ATOM 2270 N N . HIS A 1 285 ? -5.683 -18.405 -14.142 1.00 90.94 285 HIS A N 1
ATOM 2271 C CA . HIS A 1 285 ? -6.138 -19.012 -15.389 1.00 90.94 285 HIS A CA 1
ATOM 2272 C C . HIS A 1 285 ? -5.407 -18.439 -16.614 1.00 90.94 285 HIS A C 1
ATOM 2274 O O . HIS A 1 285 ? -5.110 -19.186 -17.548 1.00 90.94 285 HIS A O 1
ATOM 2280 N N . PHE A 1 286 ? -5.035 -17.153 -16.597 1.00 88.81 286 PHE A N 1
ATOM 2281 C CA . PHE A 1 286 ? -4.382 -16.494 -17.736 1.00 88.81 286 PHE A CA 1
ATOM 2282 C C . PHE A 1 286 ? -3.069 -17.161 -18.187 1.00 88.81 286 PHE A C 1
ATOM 2284 O O . PHE A 1 286 ? -2.936 -17.418 -19.385 1.00 88.81 286 PHE A O 1
ATOM 2291 N N . PRO A 1 287 ? -2.110 -17.509 -17.303 1.00 91.94 287 PRO A N 1
ATOM 2292 C CA . PRO A 1 287 ? -0.890 -18.207 -17.712 1.00 91.94 287 PRO A CA 1
ATOM 2293 C C . PRO A 1 287 ? -1.154 -19.583 -18.329 1.00 91.94 287 PRO A C 1
ATOM 2295 O O . PRO A 1 287 ? -0.445 -19.993 -19.247 1.00 91.94 287 PRO A O 1
ATOM 2298 N N . ILE A 1 288 ? -2.172 -20.295 -17.836 1.00 92.19 288 ILE A N 1
ATOM 2299 C CA . ILE A 1 288 ? -2.570 -21.601 -18.374 1.00 92.19 288 ILE A CA 1
ATOM 2300 C C . ILE A 1 288 ? -3.103 -21.413 -19.794 1.00 92.19 288 ILE A C 1
ATOM 2302 O O . ILE A 1 288 ? -2.639 -22.089 -20.709 1.00 92.19 288 ILE A O 1
ATOM 2306 N N . LEU A 1 289 ? -4.011 -20.454 -19.988 1.00 93.12 289 LEU A N 1
ATOM 2307 C CA . LEU A 1 289 ? -4.562 -20.127 -21.298 1.00 93.12 289 LEU A CA 1
ATOM 2308 C C . LEU A 1 289 ? -3.462 -19.699 -22.281 1.00 93.12 289 LEU A C 1
ATOM 2310 O O . LEU A 1 289 ? -3.397 -20.206 -23.401 1.00 93.12 289 LEU A O 1
ATOM 2314 N N . LEU A 1 290 ? -2.546 -18.833 -21.844 1.00 94.50 290 LEU A N 1
ATOM 2315 C CA . LEU A 1 290 ? -1.411 -18.391 -22.651 1.00 94.50 290 LEU A CA 1
ATOM 2316 C C . LEU A 1 290 ? -0.524 -19.570 -23.067 1.00 94.50 290 LEU A C 1
ATOM 2318 O O . LEU A 1 290 ? -0.136 -19.659 -24.229 1.00 94.50 290 LEU A O 1
ATOM 2322 N N . LYS A 1 291 ? -0.243 -20.498 -22.146 1.00 95.50 291 LYS A N 1
ATOM 2323 C CA . LYS A 1 291 ? 0.534 -21.703 -22.442 1.00 95.50 291 LYS A CA 1
ATOM 2324 C C . LYS A 1 291 ? -0.173 -22.592 -23.464 1.00 95.50 291 LYS A C 1
ATOM 2326 O O . LYS A 1 291 ? 0.444 -22.986 -24.444 1.00 95.50 291 LYS A O 1
ATOM 2331 N N . THR A 1 292 ? -1.472 -22.840 -23.290 1.00 95.31 292 THR A N 1
ATOM 2332 C CA . THR A 1 292 ? -2.245 -23.633 -24.262 1.00 95.31 292 THR A CA 1
ATOM 2333 C C . THR A 1 292 ? -2.281 -22.984 -25.645 1.00 95.31 292 THR A C 1
ATOM 2335 O O . THR A 1 292 ? -2.192 -23.678 -26.653 1.00 95.31 292 THR A O 1
ATOM 2338 N N . PHE A 1 293 ? -2.350 -21.651 -25.707 1.00 95.94 293 PHE A N 1
ATOM 2339 C CA . PHE A 1 293 ? -2.278 -20.908 -26.960 1.00 95.94 293 PHE A CA 1
ATOM 2340 C C . PHE A 1 293 ? -0.895 -21.022 -27.615 1.00 95.94 293 PHE A C 1
ATOM 2342 O O . PHE A 1 293 ? -0.802 -21.264 -28.814 1.00 95.94 293 PHE A O 1
ATOM 2349 N N . GLN A 1 294 ? 0.183 -20.893 -26.836 1.00 96.31 294 GLN A N 1
ATOM 2350 C CA . GLN A 1 294 ? 1.552 -21.077 -27.326 1.00 96.31 294 GLN A CA 1
ATOM 2351 C C . GLN A 1 294 ? 1.777 -22.487 -27.882 1.00 96.31 294 GLN A C 1
ATOM 2353 O O . GLN A 1 294 ? 2.346 -22.626 -28.964 1.00 96.31 294 GLN A O 1
ATOM 2358 N N . ASP A 1 295 ? 1.293 -23.513 -27.179 1.00 96.25 295 ASP A N 1
ATOM 2359 C CA . ASP A 1 295 ? 1.392 -24.908 -27.612 1.00 96.25 295 ASP A CA 1
ATOM 2360 C C . ASP A 1 295 ? 0.633 -25.133 -28.937 1.00 96.25 295 ASP A C 1
ATOM 2362 O O . ASP A 1 295 ? 1.171 -25.748 -29.859 1.00 96.25 295 ASP A O 1
ATOM 2366 N N . ALA A 1 296 ? -0.570 -24.562 -29.079 1.00 94.69 296 ALA A N 1
ATOM 2367 C CA . ALA A 1 296 ? -1.353 -24.626 -30.316 1.00 94.69 296 ALA A CA 1
ATOM 2368 C C . ALA A 1 296 ? -0.673 -23.899 -31.493 1.00 94.69 296 ALA A C 1
ATOM 2370 O O . ALA A 1 296 ? -0.666 -24.408 -32.615 1.00 94.69 296 ALA A O 1
ATOM 2371 N N . CYS A 1 297 ? -0.063 -22.732 -31.254 1.00 94.81 297 CYS A N 1
ATOM 2372 C CA . CYS A 1 297 ? 0.729 -22.026 -32.266 1.00 94.81 297 CYS A CA 1
ATOM 2373 C C . CYS A 1 297 ? 1.937 -22.861 -32.718 1.00 94.81 297 CYS A C 1
ATOM 2375 O O . CYS A 1 297 ? 2.185 -22.981 -33.916 1.00 94.81 297 CYS A O 1
ATOM 2377 N N . ALA A 1 298 ? 2.647 -23.496 -31.782 1.00 95.06 298 ALA A N 1
ATOM 2378 C CA . ALA A 1 298 ? 3.777 -24.365 -32.102 1.00 95.06 298 ALA A CA 1
ATOM 2379 C C . ALA A 1 298 ? 3.356 -25.609 -32.907 1.00 95.06 298 ALA A C 1
ATOM 2381 O O . ALA A 1 298 ? 4.086 -26.058 -33.794 1.00 95.06 298 ALA A O 1
ATOM 2382 N N . GLU A 1 299 ? 2.180 -26.175 -32.623 1.00 95.56 299 GLU A N 1
ATOM 2383 C CA . GLU A 1 299 ? 1.604 -27.268 -33.412 1.00 95.56 299 GLU A CA 1
ATOM 2384 C C . GLU A 1 299 ? 1.226 -26.813 -34.829 1.00 95.56 299 GLU A C 1
ATOM 2386 O O . GLU A 1 299 ? 1.555 -27.494 -35.803 1.00 95.56 299 GLU A O 1
ATOM 2391 N N . TYR A 1 300 ? 0.605 -25.638 -34.963 1.00 93.88 300 TYR A N 1
ATOM 2392 C CA . TYR A 1 300 ? 0.281 -25.049 -36.262 1.00 93.88 300 TYR A CA 1
ATOM 2393 C C . TYR A 1 300 ? 1.531 -24.822 -37.123 1.00 93.88 300 TYR A C 1
ATOM 2395 O O . TYR A 1 300 ? 1.552 -25.212 -38.293 1.00 93.88 300 TYR A O 1
ATOM 2403 N N . ASP A 1 301 ? 2.590 -24.249 -36.546 1.00 92.62 301 ASP A N 1
ATOM 2404 C CA . ASP A 1 301 ? 3.843 -24.007 -37.263 1.00 92.62 301 ASP A CA 1
ATOM 2405 C C . ASP A 1 301 ? 4.479 -25.321 -37.744 1.00 92.62 301 ASP A C 1
ATOM 2407 O O . ASP A 1 301 ? 4.879 -25.426 -38.905 1.00 92.62 301 ASP A O 1
ATOM 2411 N N . ARG A 1 302 ? 4.458 -26.374 -36.914 1.00 92.75 302 ARG A N 1
ATOM 2412 C CA . ARG A 1 302 ? 4.911 -27.721 -37.308 1.00 92.75 302 ARG A CA 1
ATOM 2413 C C . ARG A 1 302 ? 4.128 -28.285 -38.492 1.00 92.75 302 ARG A C 1
ATOM 2415 O O . ARG A 1 302 ? 4.723 -28.816 -39.429 1.00 92.75 302 ARG A O 1
ATOM 2422 N N . LEU A 1 303 ? 2.799 -28.187 -38.469 1.00 92.38 303 LEU A N 1
ATOM 2423 C CA . LEU A 1 303 ? 1.947 -28.676 -39.561 1.00 92.38 303 LEU A CA 1
ATOM 2424 C C . LEU A 1 303 ? 2.178 -27.888 -40.861 1.00 92.38 303 LEU A C 1
ATOM 2426 O O . LEU A 1 303 ? 2.166 -28.457 -41.959 1.00 92.38 303 LEU A O 1
ATOM 2430 N N . ARG A 1 304 ? 2.433 -26.583 -40.748 1.00 90.12 304 ARG A N 1
ATOM 2431 C CA . ARG A 1 304 ? 2.768 -25.715 -41.879 1.00 90.12 304 ARG A CA 1
ATOM 2432 C C . ARG A 1 304 ? 4.113 -26.082 -42.514 1.00 90.12 304 ARG A C 1
ATOM 2434 O O . ARG A 1 304 ? 4.222 -26.097 -43.736 1.00 90.12 304 ARG A O 1
ATOM 2441 N N . GLU A 1 305 ? 5.124 -26.412 -41.718 1.00 87.25 305 GLU A N 1
ATOM 2442 C CA . GLU A 1 305 ? 6.426 -26.860 -42.234 1.00 87.25 305 GLU A CA 1
ATOM 2443 C C . GLU A 1 305 ? 6.325 -28.193 -42.994 1.00 87.25 305 GLU A C 1
ATOM 2445 O O . GLU A 1 305 ? 6.933 -28.352 -44.056 1.00 87.25 305 GLU A O 1
ATOM 2450 N N . VAL A 1 306 ? 5.507 -29.131 -42.505 1.00 85.94 306 VAL A N 1
ATOM 2451 C CA . VAL A 1 306 ? 5.271 -30.427 -43.167 1.00 85.94 306 VAL A CA 1
ATOM 2452 C C . VAL A 1 306 ? 4.566 -30.248 -44.515 1.00 85.94 306 VAL A C 1
ATOM 2454 O O . VAL A 1 306 ? 4.951 -30.866 -45.506 1.00 85.94 306 VAL A O 1
ATOM 2457 N N . THR A 1 307 ? 3.569 -29.364 -44.583 1.00 77.25 307 THR A N 1
ATOM 2458 C CA . THR A 1 307 ? 2.811 -29.101 -45.820 1.00 77.25 307 THR A CA 1
ATOM 2459 C C . THR A 1 307 ? 3.594 -28.307 -46.866 1.00 77.25 307 THR A C 1
ATOM 2461 O O . THR A 1 307 ? 3.322 -28.458 -48.050 1.00 77.25 307 THR A O 1
ATOM 2464 N N . LEU A 1 308 ? 4.587 -27.505 -46.467 1.00 71.62 308 LEU A N 1
ATOM 2465 C CA . LEU A 1 308 ? 5.497 -26.810 -47.391 1.00 71.62 308 LEU A CA 1
ATOM 2466 C C . LEU A 1 308 ? 6.644 -27.698 -47.908 1.00 71.62 308 LEU A C 1
ATOM 2468 O O . LEU A 1 308 ? 7.316 -27.323 -48.866 1.00 71.62 308 LEU A O 1
ATOM 2472 N N . SER A 1 309 ? 6.875 -28.851 -47.274 1.00 59.81 309 SER A N 1
ATOM 2473 C CA . SER A 1 309 ? 7.943 -29.801 -47.624 1.00 59.81 309 SER A CA 1
ATOM 2474 C C . SER A 1 309 ? 7.471 -30.967 -48.509 1.00 59.81 309 SER A C 1
ATOM 2476 O O . SER A 1 309 ? 8.275 -31.848 -48.815 1.00 59.81 309 SER A O 1
ATOM 2478 N N . THR A 1 310 ? 6.189 -30.991 -48.893 1.00 48.44 310 THR A N 1
ATOM 2479 C CA . THR A 1 310 ? 5.557 -32.028 -49.733 1.00 48.44 310 THR A CA 1
ATOM 2480 C C . THR A 1 310 ? 5.165 -31.446 -51.085 1.00 48.44 310 THR A C 1
ATOM 2482 O O . THR A 1 310 ? 5.361 -32.145 -52.103 1.00 48.44 310 THR A O 1
#

Secondary structure (DSSP, 8-state):
--------------SSHHHHHHHHHHHHHH-HHHHHHHHHHHHHHHHHHHHHHHHHHHHHHHHHHHHHHHHHHHHHHHHHHHSHHHHHHHHHHHHHHHHHHHHHHHHHHHHHHHHHHHHHHTTT------TTHHHHHHHHHHHHHHHHHHHHHHHHHHHHHHHHHHHTSPPHHHHHHHHHHHHHHHHHHHHHHHHHHHHHHHHHHHHHHHHHHHHHHHHHHHHHHHHHHHTTSHHHHHHHHHHHHHHHHHHHHHHHHHHHHHHHHHHHHHHHHHHHHHHHHHHHHHHHHHHHHHHHHHHHHHHHHHHH--

Organism: NCBI:txid2320716

Foldseek 3Di:
DDDDDDDDDDDDDPDDPPVVVVVVVVVCVPCVPVVVVVVVVVVVVVVVVVVVVVVVVVVVVVVVVVVVVVVVVVVVVVVCCPPPVNVVVVVVVVVVVVVVVVVVVVVVVVVVVVVVVVVVVVVPPPDDDPPDPVVVVVVVVVVVVVVVVVVVVVVVVVVVVVVVVVPVDDDPVRVVVVVVVVVVVVVVVVVVVVVVVVVVVVVVVVVVVVVVVVVVVVVVVVLVVLVVVLVVDPVSVVVSVVVVVVVVVVVVVVVVVVVVVVVVVVVVVVVVVVVVVVVVVVVVVVVVVVVVVVVVVVVVVVVVVVVVVD

Radius of gyration: 45.73 Å; chains: 1; bounding box: 114×76×114 Å

pLDDT: mean 82.66, std 17.39, range [33.94, 98.62]

InterPro domains:
  IPR019159 CCDC93, coiled-coil domain [PF09762] (38-303)
  IPR039116 Coiled-coil domain-containing protein 93 [PTHR16441] (38-307)